Protein AF-A0A7X7JCK5-F1 (afdb_monomer)

Nearest PDB structures (foldseek):
  6bzc-assembly1_A  TM=9.674E-01  e=1.445E-10  Elizabethkingia anophelis NUHP1
  4em6-assembly2_C  TM=9.468E-01  e=1.422E-08  Brucella melitensis bv. 1 str. 16M
  3ujh-assembly1_B  TM=9.157E-01  e=5.602E-08  Toxoplasma gondii
  3qki-assembly1_A  TM=9.046E-01  e=6.452E-07  Plasmodium falciparum 3D7
  3pr3-assembly1_B  TM=9.057E-01  e=8.692E-07  Plasmodium falciparum 3D7

Secondary structure (DSSP, 8-state):
-------PPP---------------------------S-SPPP-GGGSHHHHHHHHHHHH----HHHHHHH-TTHHHHTEEEETTEEEE-TTSS--HHHHHHHHHHHHHTTHHHHHHHHHTT---BTTTTB---TTGGGPPTT-SS--EETTEEHHHHHHHHHHHHHHHHHHHHHT-SB-TTSPBP--------

Radius of gyration: 27.0 Å; Cα contacts (8 Å, |Δi|>4): 135; chains: 1; bounding box: 48×84×66 Å

Solvent-accessible surface area (backbone atoms only — not comparable to full-atom values): 12662 Å² total; per-residue (Å²): 143,80,88,80,88,80,82,84,84,80,85,78,85,78,90,73,92,72,82,83,78,82,74,82,78,84,73,90,77,74,80,85,67,86,78,74,76,88,78,67,77,83,59,63,58,83,79,36,70,38,38,53,51,46,52,53,49,56,74,70,58,77,91,48,70,68,58,50,46,71,76,33,81,57,44,55,63,76,37,40,46,77,58,90,95,43,77,49,72,52,50,88,50,100,63,52,75,65,52,52,52,36,52,51,46,34,40,57,78,47,41,47,68,63,52,51,51,36,35,77,64,42,37,55,74,42,65,93,78,68,31,56,56,52,76,70,59,75,68,59,60,91,87,53,79,79,73,52,57,50,100,87,40,57,51,52,60,56,46,52,55,52,51,51,52,54,49,56,50,52,48,32,37,75,70,43,73,42,48,45,98,86,67,45,57,62,86,79,86,85,87,85,86,132

Sequence (194 aa):
MWEGSHRAPTRAARSGHGPASVRPRVHYGGTRRRRTPVTRPPVDPTGTAAWAELAAHHAALVPDLRGWFAADPGRAERLTFAVGDLHVDLSKNLVTDETVALLVRLAEEVGLADRIEAMFAGERINVTEDRSVLHTALRRPPGAQPPLVVGGQDVDADVQAELAKVFAFAERVRSGEWRGVTGEPVRTVVNIGI

Structure (mmCIF, N/CA/C/O backbone):
data_AF-A0A7X7JCK5-F1
#
_entry.id   AF-A0A7X7JCK5-F1
#
loop_
_atom_site.group_PDB
_atom_site.id
_atom_site.type_symbol
_atom_site.label_atom_id
_atom_site.label_alt_id
_atom_site.label_comp_id
_atom_site.label_asym_id
_atom_site.label_entity_id
_atom_site.label_seq_id
_atom_site.pdbx_PDB_ins_code
_atom_site.Cartn_x
_atom_site.Cartn_y
_atom_site.Cartn_z
_atom_site.occupancy
_atom_site.B_iso_or_equiv
_atom_site.auth_seq_id
_atom_site.auth_comp_id
_atom_site.auth_asym_id
_atom_site.auth_atom_id
_atom_site.pdbx_PDB_model_num
ATOM 1 N N . MET A 1 1 ? -4.153 61.560 9.471 1.00 33.47 1 MET A N 1
ATOM 2 C CA . MET A 1 1 ? -3.894 62.026 8.092 1.00 33.47 1 MET A CA 1
ATOM 3 C C . MET A 1 1 ? -3.280 60.825 7.382 1.00 33.47 1 MET A C 1
ATOM 5 O O . MET A 1 1 ? -2.125 60.541 7.628 1.00 33.47 1 MET A O 1
ATOM 9 N N . TRP A 1 2 ? -4.009 59.930 6.723 1.00 29.69 2 TRP A N 1
ATOM 10 C CA . TRP A 1 2 ? -5.151 60.078 5.823 1.00 29.69 2 TRP A CA 1
ATOM 11 C C . TRP A 1 2 ? -5.946 58.751 5.836 1.00 29.69 2 TRP A C 1
ATOM 13 O O . TRP A 1 2 ? -5.341 57.682 5.878 1.00 29.69 2 TRP A O 1
ATOM 23 N N . GLU A 1 3 ? -7.277 58.828 5.870 1.00 30.52 3 GLU A N 1
ATOM 24 C CA . GLU A 1 3 ? -8.192 57.691 5.694 1.00 30.52 3 GLU A CA 1
ATOM 25 C C . GLU A 1 3 ? -8.228 57.249 4.225 1.00 30.52 3 GLU A C 1
ATOM 27 O O . GLU A 1 3 ? -8.069 58.067 3.322 1.00 30.52 3 GLU A O 1
ATOM 32 N N . GLY A 1 4 ? -8.493 55.963 3.983 1.00 31.83 4 GLY A N 1
ATOM 33 C CA . GLY A 1 4 ? -8.624 55.401 2.639 1.00 31.83 4 GLY A CA 1
ATOM 34 C C . GLY A 1 4 ? -9.410 54.093 2.630 1.00 31.83 4 GLY A C 1
ATOM 35 O O . GLY A 1 4 ? -8.855 53.020 2.425 1.00 31.83 4 GLY A O 1
ATOM 36 N N . SER A 1 5 ? -10.715 54.195 2.882 1.00 35.56 5 SER A N 1
ATOM 37 C CA . SER A 1 5 ? -11.724 53.210 2.472 1.00 35.56 5 SER A CA 1
ATOM 38 C C . SER A 1 5 ? -11.633 52.972 0.963 1.00 35.56 5 SER A C 1
ATOM 40 O O . SER A 1 5 ? -11.569 53.956 0.241 1.00 35.56 5 SER A O 1
ATOM 42 N N . HIS A 1 6 ? -11.679 51.715 0.492 1.00 34.56 6 HIS A N 1
ATOM 43 C CA . HIS A 1 6 ? -12.533 51.307 -0.637 1.00 34.56 6 HIS A CA 1
ATOM 44 C C . HIS A 1 6 ? -12.553 49.781 -0.888 1.00 34.56 6 HIS A C 1
ATOM 46 O O . HIS A 1 6 ? -11.606 49.188 -1.385 1.00 34.56 6 HIS A O 1
ATOM 52 N N . ARG A 1 7 ? -13.728 49.210 -0.583 1.00 36.53 7 ARG A N 1
ATOM 53 C CA . ARG A 1 7 ? -14.523 48.204 -1.323 1.00 36.53 7 ARG A CA 1
ATOM 54 C C . ARG A 1 7 ? -13.883 46.869 -1.743 1.00 36.53 7 ARG A C 1
ATOM 56 O O . ARG A 1 7 ? -13.096 46.776 -2.676 1.00 36.53 7 ARG A O 1
ATOM 63 N N . ALA A 1 8 ? -14.427 45.806 -1.146 1.00 36.31 8 ALA A N 1
ATOM 64 C CA . ALA A 1 8 ? -14.380 44.436 -1.643 1.00 36.31 8 ALA A CA 1
ATOM 65 C C . ALA A 1 8 ? -15.054 44.301 -3.028 1.00 36.31 8 ALA A C 1
ATOM 67 O O . ALA A 1 8 ? -16.111 44.906 -3.246 1.00 36.31 8 ALA A O 1
ATOM 68 N N . PRO A 1 9 ? -14.511 43.485 -3.949 1.00 38.06 9 PRO A N 1
ATOM 69 C CA . PRO A 1 9 ? -15.180 43.184 -5.203 1.00 38.06 9 PRO A CA 1
ATOM 70 C C . PRO A 1 9 ? -16.305 42.156 -5.011 1.00 38.06 9 PRO A C 1
ATOM 72 O O . PRO A 1 9 ? -16.167 41.119 -4.362 1.00 38.06 9 PRO A O 1
ATOM 75 N N . THR A 1 10 ? -17.439 42.487 -5.615 1.00 35.50 10 THR A N 1
ATOM 76 C CA . THR A 1 10 ? -18.689 41.737 -5.698 1.00 35.50 10 THR A CA 1
ATOM 77 C C . THR A 1 10 ? -18.501 40.376 -6.375 1.00 35.50 10 THR A C 1
ATOM 79 O O . THR A 1 10 ? -17.913 40.266 -7.450 1.00 35.50 10 THR A O 1
ATOM 82 N N . ARG A 1 11 ? -19.064 39.329 -5.765 1.00 34.41 11 ARG A N 1
ATOM 83 C CA . ARG A 1 11 ? -19.112 37.961 -6.295 1.00 34.41 11 ARG A CA 1
ATOM 84 C C . ARG A 1 11 ? -20.093 37.899 -7.472 1.00 34.41 11 ARG A C 1
ATOM 86 O O . ARG A 1 11 ? -21.304 37.897 -7.270 1.00 34.41 11 ARG A O 1
ATOM 93 N N . ALA A 1 12 ? -19.575 37.845 -8.695 1.00 34.81 12 ALA A N 1
ATOM 94 C CA . ALA A 1 12 ? -20.374 37.539 -9.876 1.00 34.81 12 ALA A CA 1
ATOM 95 C C . ALA A 1 12 ? -20.699 36.036 -9.907 1.00 34.81 12 ALA A C 1
ATOM 97 O O . ALA A 1 12 ? -19.802 35.192 -9.938 1.00 34.81 12 ALA A O 1
ATOM 98 N N . ALA A 1 13 ? -21.989 35.706 -9.896 1.00 36.41 13 ALA A N 1
ATOM 99 C CA . ALA A 1 13 ? -22.482 34.365 -10.162 1.00 36.41 13 ALA A CA 1
ATOM 100 C C . ALA A 1 13 ? -22.239 34.025 -11.641 1.00 36.41 13 ALA A C 1
ATOM 102 O O . ALA A 1 13 ? -22.797 34.666 -12.529 1.00 36.41 13 ALA A O 1
ATOM 103 N N . ARG A 1 14 ? -21.405 33.017 -11.913 1.00 35.16 14 ARG A N 1
ATOM 104 C CA . ARG A 1 14 ? -21.327 32.374 -13.228 1.00 35.16 14 ARG A CA 1
ATOM 105 C C . ARG A 1 14 ? -21.990 31.007 -13.144 1.00 35.16 14 ARG A C 1
ATOM 107 O O . ARG A 1 14 ? -21.417 30.047 -12.640 1.00 35.16 14 ARG A O 1
ATOM 114 N N . SER A 1 15 ? -23.216 30.958 -13.645 1.00 34.72 15 SER A N 1
ATOM 115 C CA . SER A 1 15 ? -23.887 29.752 -14.111 1.00 34.72 15 SER A CA 1
ATOM 116 C C . SER A 1 15 ? -23.139 29.203 -15.328 1.00 34.72 15 SER A C 1
ATOM 118 O O . SER A 1 15 ? -23.062 29.870 -16.359 1.00 34.72 15 SER A O 1
ATOM 120 N N . GLY A 1 16 ? -22.596 27.995 -15.211 1.00 31.92 16 GLY A N 1
ATOM 121 C CA . GLY A 1 16 ? -21.991 27.264 -16.320 1.00 31.92 16 GLY A CA 1
ATOM 122 C C . GLY A 1 16 ? -22.190 25.770 -16.116 1.00 31.92 16 GLY A C 1
ATOM 123 O O . GLY A 1 16 ? -21.428 25.135 -15.397 1.00 31.92 16 GLY A O 1
ATOM 124 N N . HIS A 1 17 ? -23.249 25.224 -16.713 1.00 35.81 17 HIS A N 1
ATOM 125 C CA . HIS A 1 17 ? -23.386 23.788 -16.937 1.00 35.81 17 HIS A CA 1
ATOM 126 C C . HIS A 1 17 ? -22.367 23.376 -18.007 1.00 35.81 17 HIS A C 1
ATOM 128 O O . HIS A 1 17 ? -22.569 23.636 -19.190 1.00 35.81 17 HIS A O 1
ATOM 134 N N . GLY A 1 18 ? -21.255 22.779 -17.576 1.00 33.03 18 GLY A N 1
ATOM 135 C CA . GLY A 1 18 ? -20.350 22.019 -18.438 1.00 33.03 18 GLY A CA 1
ATOM 136 C C . GLY A 1 18 ? -20.777 20.546 -18.483 1.00 33.03 18 GLY A C 1
ATOM 137 O O . GLY A 1 18 ? -21.355 20.060 -17.508 1.00 33.03 18 GLY A O 1
ATOM 138 N N . PRO A 1 19 ? -20.548 19.833 -19.599 1.00 34.12 19 PRO A N 1
ATOM 139 C CA . PRO A 1 19 ? -21.091 18.498 -19.808 1.00 34.12 19 PRO A CA 1
ATOM 140 C C . PRO A 1 19 ? -20.479 17.485 -18.835 1.00 34.12 19 PRO A C 1
ATOM 142 O O . PRO A 1 19 ? -19.286 17.521 -18.534 1.00 34.12 19 PRO A O 1
ATOM 145 N N . ALA A 1 20 ? -21.326 16.572 -18.356 1.00 34.88 20 ALA A N 1
ATOM 146 C CA . ALA A 1 20 ? -20.949 15.464 -17.494 1.00 34.88 20 ALA A CA 1
ATOM 147 C C . ALA A 1 20 ? -19.824 14.643 -18.142 1.00 34.88 20 ALA A C 1
ATOM 149 O O . ALA A 1 20 ? -20.021 14.026 -19.191 1.00 34.88 20 ALA A O 1
ATOM 150 N N . SER A 1 21 ? -18.645 14.629 -17.515 1.00 34.84 21 SER A N 1
ATOM 151 C CA . SER A 1 21 ? -17.576 13.726 -17.918 1.00 34.84 21 SER A CA 1
ATOM 152 C C . SER A 1 21 ? -17.994 12.297 -17.581 1.00 34.84 21 SER A C 1
ATOM 154 O O . SER A 1 21 ? -18.304 11.943 -16.439 1.00 34.84 21 SER A O 1
ATOM 156 N N . VAL A 1 22 ? -18.064 11.473 -18.620 1.00 38.22 22 VAL A N 1
ATOM 157 C CA . VAL A 1 22 ? -18.322 10.042 -18.510 1.00 38.22 22 VAL A CA 1
ATOM 158 C C . VAL A 1 22 ? -17.147 9.429 -17.753 1.00 38.22 22 VAL A C 1
ATOM 160 O O . VAL A 1 22 ? -16.039 9.324 -18.272 1.00 38.22 22 VAL A O 1
ATOM 163 N N . ARG A 1 23 ? -17.378 9.068 -16.488 1.00 38.03 23 ARG A N 1
ATOM 164 C CA . ARG A 1 23 ? -16.401 8.356 -15.660 1.00 38.03 23 ARG A CA 1
ATOM 165 C C . ARG A 1 23 ? -16.230 6.936 -16.207 1.00 38.03 23 ARG A C 1
ATOM 167 O O . ARG A 1 23 ? -17.232 6.220 -16.285 1.00 38.03 23 ARG A O 1
ATOM 174 N N . PRO A 1 24 ? -15.012 6.465 -16.510 1.00 28.81 24 PRO A N 1
ATOM 175 C CA . PRO A 1 24 ? -14.811 5.048 -16.742 1.00 28.81 24 PRO A CA 1
ATOM 176 C C . PRO A 1 24 ? -14.968 4.316 -15.402 1.00 28.81 24 PRO A C 1
ATOM 178 O O . PRO A 1 24 ? -14.187 4.496 -14.467 1.00 28.81 24 PRO A O 1
ATOM 181 N N . ARG A 1 25 ? -16.020 3.498 -15.290 1.00 31.25 25 ARG A N 1
ATOM 182 C CA . ARG A 1 25 ? -16.114 2.463 -14.257 1.00 31.25 25 ARG A CA 1
ATOM 183 C C . ARG A 1 25 ? -15.019 1.442 -14.543 1.00 31.25 25 ARG A C 1
ATOM 185 O O . ARG A 1 25 ? -15.135 0.672 -15.493 1.00 31.25 25 ARG A O 1
ATOM 192 N N . VAL A 1 26 ? -13.985 1.407 -13.711 1.00 32.78 26 VAL A N 1
ATOM 193 C CA . VAL A 1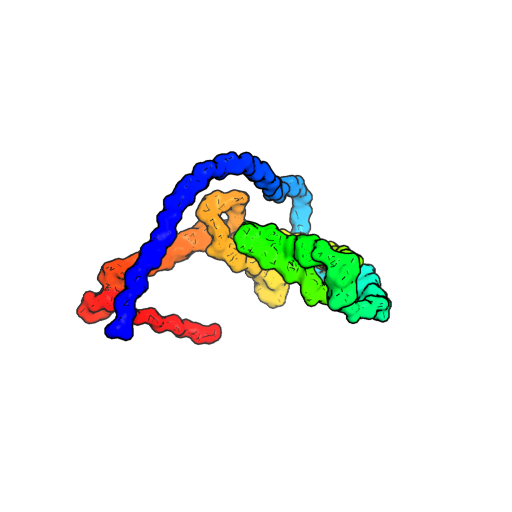 26 ? -13.076 0.260 -13.666 1.00 32.78 26 VAL A CA 1
ATOM 194 C C . VAL A 1 26 ? -13.845 -0.883 -13.005 1.00 32.78 26 VAL A C 1
ATOM 196 O O . VAL A 1 26 ? -13.942 -0.981 -11.784 1.00 32.78 26 VAL A O 1
ATOM 199 N N . HIS A 1 27 ? -14.486 -1.709 -13.827 1.00 27.36 27 HIS A N 1
ATOM 200 C CA . HIS A 1 27 ? -15.040 -2.979 -13.389 1.00 27.36 27 HIS A CA 1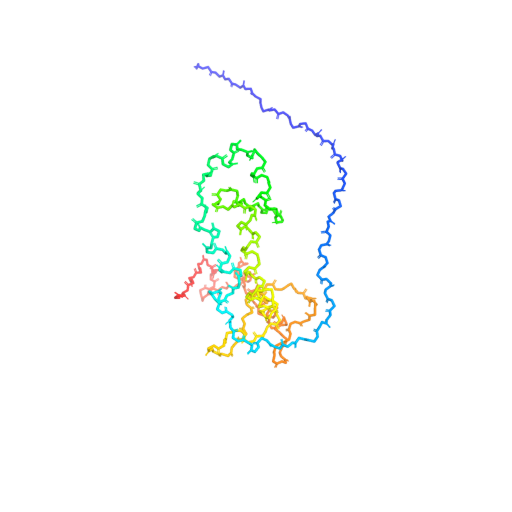
ATOM 201 C C . HIS A 1 27 ? -13.887 -3.970 -13.210 1.00 27.36 27 HIS A C 1
ATOM 203 O O . HIS A 1 27 ? -13.385 -4.517 -14.188 1.00 27.36 27 HIS A O 1
ATOM 209 N N . TYR A 1 28 ? -13.510 -4.261 -11.963 1.00 34.75 28 TYR A N 1
ATOM 210 C CA . TYR A 1 28 ? -12.779 -5.490 -11.635 1.00 34.75 28 TYR A CA 1
ATOM 211 C C . TYR A 1 28 ? -13.743 -6.684 -11.733 1.00 34.75 28 TYR A C 1
ATOM 213 O O . TYR A 1 28 ? -14.182 -7.261 -10.743 1.00 34.75 28 TYR A O 1
ATOM 221 N N . GLY A 1 29 ? -14.149 -7.003 -12.961 1.00 34.16 29 GLY A N 1
ATOM 222 C CA . GLY A 1 29 ? -14.937 -8.179 -13.315 1.00 34.16 29 GLY A CA 1
ATOM 223 C C . GLY A 1 29 ? -14.034 -9.257 -13.900 1.00 34.16 29 GLY A C 1
ATOM 224 O O . GLY A 1 29 ? -14.103 -9.533 -15.091 1.00 34.16 29 GLY A O 1
ATOM 225 N N . GLY A 1 30 ? -13.156 -9.835 -13.079 1.00 33.31 30 GLY A N 1
ATOM 226 C CA . GLY A 1 30 ? -12.327 -10.974 -13.469 1.00 33.31 30 GLY A CA 1
ATOM 227 C C . GLY A 1 30 ? -13.069 -12.293 -13.252 1.00 33.31 30 GLY A C 1
ATOM 228 O O . GLY A 1 30 ? -13.476 -12.615 -12.137 1.00 33.31 30 GLY A O 1
ATOM 229 N N . THR A 1 31 ? -13.240 -13.073 -14.317 1.00 35.50 31 THR A N 1
ATOM 230 C CA . THR A 1 31 ? -13.723 -14.461 -14.284 1.00 35.50 31 THR A CA 1
ATOM 231 C C . THR A 1 31 ? -12.936 -15.299 -13.271 1.00 35.50 31 THR A C 1
ATOM 233 O O . THR A 1 31 ? -11.708 -15.361 -13.344 1.00 35.50 31 THR A O 1
ATOM 236 N N . ARG A 1 32 ? -13.639 -15.969 -12.344 1.00 44.69 32 ARG A N 1
ATOM 237 C CA . ARG A 1 32 ? -13.062 -16.849 -11.312 1.00 44.69 32 ARG A CA 1
ATOM 238 C C . ARG A 1 32 ? -12.243 -17.986 -11.939 1.00 44.69 32 ARG A C 1
ATOM 240 O O . ARG A 1 32 ? -12.785 -19.043 -12.258 1.00 44.69 32 ARG A O 1
ATOM 247 N N . ARG A 1 33 ? -10.923 -17.812 -12.049 1.00 45.91 33 ARG A N 1
ATOM 248 C CA . ARG A 1 33 ? -9.991 -18.948 -12.076 1.00 45.91 33 ARG A CA 1
ATOM 249 C C . ARG A 1 33 ? -9.991 -19.586 -10.685 1.00 45.91 33 ARG A C 1
ATOM 251 O O . ARG A 1 33 ? -10.045 -18.877 -9.681 1.00 45.91 33 ARG A O 1
ATOM 258 N N . ARG A 1 34 ? -9.979 -20.923 -10.616 1.00 40.78 34 ARG A N 1
ATOM 259 C CA . ARG A 1 34 ? -9.777 -21.662 -9.357 1.00 40.78 34 ARG A CA 1
ATOM 260 C C . ARG A 1 34 ? -8.514 -21.111 -8.683 1.00 40.78 34 ARG A C 1
ATOM 262 O O . ARG A 1 34 ? -7.441 -21.189 -9.271 1.00 40.78 34 ARG A O 1
ATOM 269 N N . ARG A 1 35 ? -8.676 -20.506 -7.502 1.00 51.06 35 ARG A N 1
ATOM 270 C CA . ARG A 1 35 ? -7.594 -19.889 -6.728 1.00 51.06 35 ARG A CA 1
ATOM 271 C C . ARG A 1 35 ? -6.747 -20.994 -6.104 1.00 51.06 35 ARG A C 1
ATOM 273 O O . ARG A 1 35 ? -7.225 -21.718 -5.234 1.00 51.06 35 ARG A O 1
ATOM 280 N N . THR A 1 36 ? -5.524 -21.153 -6.590 1.00 45.91 36 THR A N 1
ATOM 281 C CA . THR A 1 36 ? -4.491 -21.898 -5.870 1.00 45.91 36 THR A CA 1
ATOM 282 C C . THR A 1 36 ? -4.048 -21.005 -4.712 1.00 45.91 36 THR A C 1
ATOM 284 O O . THR A 1 36 ? -3.738 -19.846 -4.984 1.00 45.91 36 THR A O 1
ATOM 287 N N . PRO A 1 37 ? -4.037 -21.479 -3.454 1.00 56.22 37 PRO A N 1
ATOM 288 C CA . PRO A 1 37 ? -3.477 -20.691 -2.364 1.00 56.22 37 PRO A CA 1
ATOM 289 C C . PRO A 1 37 ? -2.039 -20.278 -2.706 1.00 56.22 37 PRO A C 1
ATOM 291 O O . PRO A 1 37 ? -1.340 -21.015 -3.410 1.00 56.22 37 PRO A O 1
ATOM 294 N N . VAL A 1 38 ? -1.587 -19.124 -2.214 1.00 59.78 38 VAL A N 1
ATOM 295 C CA . VAL A 1 38 ? -0.194 -18.666 -2.281 1.00 59.78 38 VAL A CA 1
ATOM 296 C C . VAL A 1 38 ? 0.644 -19.578 -1.390 1.00 59.78 38 VAL A C 1
ATOM 298 O O . VAL A 1 38 ? 1.044 -19.251 -0.281 1.00 59.78 38 VAL A O 1
ATOM 301 N N . THR A 1 39 ? 0.880 -20.786 -1.887 1.00 59.56 39 THR A N 1
ATOM 302 C CA . THR A 1 39 ? 1.762 -21.793 -1.303 1.00 59.56 39 THR A CA 1
ATOM 303 C C . THR A 1 39 ? 3.170 -21.683 -1.875 1.00 59.56 39 THR A C 1
ATOM 305 O O . THR A 1 39 ? 4.054 -22.438 -1.477 1.00 59.56 39 THR A O 1
ATOM 308 N N . ARG A 1 40 ? 3.399 -20.779 -2.841 1.00 72.25 40 ARG A N 1
ATOM 309 C CA . ARG A 1 40 ? 4.707 -20.602 -3.470 1.00 72.25 40 ARG A CA 1
ATOM 310 C C . ARG A 1 40 ? 5.521 -19.551 -2.710 1.00 72.25 40 ARG A C 1
ATOM 312 O O . ARG A 1 40 ? 5.001 -18.457 -2.464 1.00 72.25 40 ARG A O 1
ATOM 319 N N . PRO A 1 41 ? 6.791 -19.838 -2.369 1.00 81.62 41 PRO A N 1
ATOM 320 C CA . PRO A 1 41 ? 7.675 -18.842 -1.777 1.00 81.62 41 PRO A CA 1
ATOM 321 C C . PRO A 1 41 ? 7.804 -17.602 -2.681 1.00 81.62 41 PRO A C 1
ATOM 323 O O . PRO A 1 41 ? 7.561 -17.694 -3.892 1.00 81.62 41 PRO A O 1
ATOM 326 N N . PRO A 1 42 ? 8.172 -16.436 -2.112 1.00 88.00 42 PRO A N 1
ATOM 327 C CA . PRO A 1 42 ? 8.543 -15.268 -2.903 1.00 88.00 42 PRO A CA 1
ATOM 328 C C . PRO A 1 42 ? 9.528 -15.615 -4.008 1.00 88.00 42 PRO A C 1
ATOM 330 O O . PRO A 1 42 ? 10.495 -16.336 -3.781 1.00 88.00 42 PRO A O 1
ATOM 333 N N . VAL A 1 43 ? 9.254 -15.097 -5.204 1.00 94.50 43 VAL A N 1
ATOM 334 C CA . VAL A 1 43 ? 10.223 -15.116 -6.296 1.00 94.50 43 VAL A CA 1
ATOM 335 C C . VAL A 1 43 ? 11.347 -14.170 -5.905 1.00 94.50 43 VAL A C 1
ATOM 337 O O . VAL A 1 43 ? 11.080 -13.020 -5.555 1.00 94.50 43 VAL A O 1
ATOM 340 N N . ASP A 1 44 ? 12.584 -14.655 -5.947 1.00 96.50 44 ASP A N 1
ATOM 341 C CA . ASP A 1 44 ? 13.753 -13.790 -5.845 1.00 96.50 44 ASP A CA 1
ATOM 342 C C . ASP A 1 44 ? 13.800 -12.902 -7.100 1.00 96.50 44 ASP A C 1
ATOM 344 O O . ASP A 1 44 ? 13.961 -13.436 -8.204 1.00 96.50 44 ASP A O 1
ATOM 348 N N . PRO A 1 45 ? 13.638 -11.571 -6.970 1.00 97.62 45 PRO A N 1
ATOM 349 C CA . PRO A 1 45 ? 13.620 -10.682 -8.122 1.00 97.62 45 PRO A CA 1
ATOM 350 C C . PRO A 1 45 ? 14.920 -10.764 -8.923 1.00 97.62 45 PRO A C 1
ATOM 352 O O . PRO A 1 45 ? 14.875 -10.636 -10.141 1.00 97.62 45 PRO A O 1
ATOM 355 N N . THR A 1 46 ? 16.060 -11.041 -8.283 1.00 97.94 46 THR A N 1
ATOM 356 C CA . THR A 1 46 ? 17.370 -11.034 -8.951 1.00 97.94 46 THR A CA 1
ATOM 357 C C . THR A 1 46 ? 17.560 -12.173 -9.952 1.00 97.94 46 THR A C 1
ATOM 359 O O . THR A 1 46 ? 18.393 -12.067 -10.849 1.00 97.94 46 THR A O 1
ATOM 362 N N . GLY A 1 47 ? 16.755 -13.234 -9.840 1.00 97.50 47 GLY A N 1
ATOM 363 C CA . GLY A 1 47 ? 16.744 -14.358 -10.777 1.00 97.50 47 GLY A CA 1
ATOM 364 C C . GLY A 1 47 ? 15.790 -14.190 -11.964 1.00 97.50 47 GLY A C 1
ATOM 365 O O . GLY A 1 47 ? 15.686 -15.098 -12.786 1.00 97.50 47 GLY A O 1
ATOM 366 N N . THR A 1 48 ? 15.059 -13.077 -12.046 1.00 98.31 48 THR A N 1
ATOM 367 C CA . THR A 1 48 ? 14.074 -12.827 -13.111 1.00 98.31 48 THR A CA 1
ATOM 368 C C . THR A 1 48 ? 14.734 -12.277 -14.379 1.00 98.31 48 THR A C 1
ATOM 370 O O . THR A 1 48 ? 15.797 -11.651 -14.324 1.00 98.31 48 THR A O 1
ATOM 373 N N . ALA A 1 49 ? 14.105 -12.483 -15.540 1.00 98.44 49 ALA A N 1
ATOM 374 C CA . ALA A 1 49 ? 14.612 -11.935 -16.797 1.00 98.44 49 ALA A CA 1
ATOM 375 C C . ALA A 1 49 ? 14.496 -10.404 -16.796 1.00 98.44 49 ALA A C 1
ATOM 377 O O . ALA A 1 49 ? 15.442 -9.711 -17.169 1.00 98.44 49 ALA A O 1
ATOM 378 N N . ALA A 1 50 ? 13.379 -9.881 -16.281 1.00 98.38 50 ALA A N 1
ATOM 379 C CA . ALA A 1 50 ? 13.166 -8.447 -16.118 1.00 98.38 50 ALA A CA 1
ATOM 380 C C . ALA A 1 50 ? 14.252 -7.775 -15.263 1.00 98.38 50 ALA A C 1
ATOM 382 O O . ALA A 1 50 ? 14.644 -6.647 -15.551 1.00 98.38 50 ALA A O 1
ATOM 383 N N . TRP A 1 51 ? 14.785 -8.451 -14.239 1.00 98.69 51 TRP A N 1
ATOM 384 C CA . TRP A 1 51 ? 15.886 -7.909 -13.440 1.00 98.69 51 TRP A CA 1
ATOM 385 C C . TRP A 1 51 ? 17.196 -7.810 -14.220 1.00 98.69 51 TRP A C 1
ATOM 387 O O . TRP A 1 51 ? 17.887 -6.796 -14.128 1.00 98.69 51 TRP A O 1
ATOM 397 N N . ALA A 1 52 ? 17.536 -8.832 -15.008 1.00 98.62 52 ALA A N 1
ATOM 398 C CA . ALA A 1 52 ? 18.718 -8.788 -15.867 1.00 98.62 52 ALA A CA 1
ATOM 399 C C . ALA A 1 52 ? 18.611 -7.661 -16.910 1.00 98.62 52 ALA A C 1
ATOM 401 O O . ALA A 1 52 ? 19.572 -6.920 -17.125 1.00 98.62 52 ALA A O 1
ATOM 402 N N . GLU A 1 53 ? 17.429 -7.485 -17.504 1.00 98.62 53 GLU A N 1
ATOM 403 C CA . GLU A 1 53 ? 17.141 -6.394 -18.439 1.00 98.62 53 GLU A CA 1
ATOM 404 C C . GLU A 1 53 ? 17.208 -5.017 -17.756 1.00 98.62 53 GLU A C 1
ATOM 406 O O . GLU A 1 53 ? 17.845 -4.109 -18.283 1.00 98.62 53 GLU A O 1
ATOM 411 N N . LEU A 1 54 ? 16.650 -4.865 -16.547 1.00 98.38 54 LEU A N 1
ATOM 412 C CA . LEU A 1 54 ? 16.780 -3.644 -15.740 1.00 98.38 54 LEU A CA 1
ATOM 413 C C . LEU A 1 54 ? 18.236 -3.315 -15.411 1.00 98.38 54 LEU A C 1
ATOM 415 O O . LEU A 1 54 ? 18.622 -2.150 -15.465 1.00 98.38 54 LEU A O 1
ATOM 419 N N . ALA A 1 55 ? 19.045 -4.318 -15.068 1.00 98.50 55 ALA A N 1
ATOM 420 C CA . ALA A 1 55 ? 20.458 -4.126 -14.764 1.00 98.50 55 ALA A CA 1
ATOM 421 C C . ALA A 1 55 ? 21.244 -3.661 -16.001 1.00 98.50 55 ALA A C 1
ATOM 423 O O . ALA A 1 55 ? 22.064 -2.747 -15.899 1.00 98.50 55 ALA A O 1
ATOM 424 N N . ALA A 1 56 ? 20.961 -4.244 -17.170 1.00 98.50 56 ALA A N 1
ATOM 425 C CA . ALA A 1 56 ? 21.545 -3.819 -18.439 1.00 98.50 56 ALA A CA 1
ATOM 426 C C . ALA A 1 56 ? 21.105 -2.396 -18.821 1.00 98.50 56 ALA A C 1
ATOM 428 O O . ALA A 1 56 ? 21.951 -1.563 -19.150 1.00 98.50 56 ALA A O 1
ATOM 429 N N . HIS A 1 57 ? 19.807 -2.094 -18.699 1.00 98.31 57 HIS A N 1
ATOM 430 C CA . HIS A 1 57 ? 19.253 -0.755 -18.916 1.00 98.31 57 HIS A CA 1
ATOM 431 C C . HIS A 1 57 ? 19.913 0.278 -18.005 1.00 98.31 57 HIS A C 1
ATOM 433 O O . HIS A 1 57 ? 20.394 1.304 -18.470 1.00 98.31 57 HIS A O 1
ATOM 439 N N . HIS A 1 58 ? 20.020 -0.019 -16.709 1.00 97.94 58 HIS A N 1
ATOM 440 C CA . HIS A 1 58 ? 20.684 0.847 -15.737 1.00 97.94 58 HIS A CA 1
ATOM 441 C C . HIS A 1 58 ? 22.157 1.100 -16.088 1.00 97.94 58 HIS A C 1
ATOM 443 O O . HIS A 1 58 ? 22.617 2.231 -15.974 1.00 97.94 58 HIS A O 1
ATOM 449 N N . ALA A 1 59 ? 22.895 0.076 -16.529 1.00 98.12 59 ALA A N 1
ATOM 450 C CA . ALA A 1 59 ? 24.295 0.227 -16.922 1.00 98.12 59 ALA A CA 1
ATOM 451 C C . ALA A 1 59 ? 24.479 1.101 -18.179 1.00 98.12 59 ALA A C 1
ATOM 453 O O . ALA A 1 59 ? 25.508 1.761 -18.315 1.00 98.12 59 ALA A O 1
ATOM 454 N N . ALA A 1 60 ? 23.498 1.105 -19.086 1.00 97.56 60 ALA A N 1
ATOM 455 C CA . ALA A 1 60 ? 23.511 1.913 -20.304 1.00 97.56 60 ALA A CA 1
ATOM 456 C C . ALA A 1 60 ? 22.923 3.324 -20.110 1.00 97.56 60 ALA A C 1
ATOM 458 O O . ALA A 1 60 ? 23.242 4.239 -20.873 1.00 97.56 60 ALA A O 1
ATOM 459 N N . LEU A 1 61 ? 22.056 3.511 -19.113 1.00 96.56 61 LEU A N 1
ATOM 460 C CA . LEU A 1 61 ? 21.366 4.769 -18.865 1.00 96.56 61 LEU A CA 1
ATOM 461 C C . LEU A 1 61 ? 22.342 5.829 -18.343 1.00 96.56 61 LEU A C 1
ATOM 463 O O . LEU A 1 61 ? 22.941 5.681 -17.282 1.00 96.56 61 LEU A O 1
ATOM 467 N N . VAL A 1 62 ? 22.422 6.957 -19.049 1.00 97.00 62 VAL A N 1
ATOM 468 C CA . VAL A 1 62 ? 23.092 8.175 -18.573 1.00 97.00 62 VAL A CA 1
ATOM 469 C C . VAL A 1 62 ? 22.009 9.191 -18.203 1.00 97.00 62 VAL A C 1
ATOM 471 O O . VAL A 1 62 ? 21.393 9.770 -19.102 1.00 97.00 62 VAL A O 1
ATOM 474 N N . PRO A 1 63 ? 21.706 9.396 -16.908 1.00 95.75 63 PRO A N 1
ATOM 475 C CA . PRO A 1 63 ? 20.595 10.251 -16.519 1.00 95.75 63 PRO A CA 1
ATOM 476 C C . PRO A 1 63 ? 20.883 11.733 -16.770 1.00 95.75 63 PRO A C 1
ATOM 478 O O . PRO A 1 63 ? 21.843 12.285 -16.237 1.00 95.75 63 PRO A O 1
ATOM 481 N N . ASP A 1 64 ? 19.991 12.399 -17.501 1.00 96.94 64 ASP A N 1
ATOM 482 C CA . ASP A 1 64 ? 19.963 13.858 -17.627 1.00 96.94 64 ASP A CA 1
ATOM 483 C C . ASP A 1 64 ? 18.527 14.355 -17.489 1.00 96.94 64 ASP A C 1
ATOM 485 O O . ASP A 1 64 ? 17.827 14.624 -18.463 1.00 96.94 64 ASP A O 1
ATOM 489 N N . LEU A 1 65 ? 18.068 14.477 -16.243 1.00 97.56 65 LEU A N 1
ATOM 490 C CA . LEU A 1 65 ? 16.694 14.879 -15.968 1.00 97.56 65 LEU A CA 1
ATOM 491 C C . LEU A 1 65 ? 16.364 16.255 -16.564 1.00 97.56 65 LEU A C 1
ATOM 493 O O . LEU A 1 65 ? 15.265 16.444 -17.077 1.00 97.56 65 LEU A O 1
ATOM 497 N N . ARG A 1 66 ? 17.301 17.215 -16.529 1.00 97.69 66 ARG A N 1
ATOM 498 C CA . ARG A 1 66 ? 17.062 18.547 -17.109 1.00 97.69 66 ARG A CA 1
ATOM 499 C C . ARG A 1 66 ? 16.916 18.449 -18.622 1.00 97.69 66 ARG A C 1
ATOM 501 O O . ARG A 1 66 ? 15.970 19.017 -19.162 1.00 97.69 66 ARG A O 1
ATOM 508 N N . GLY A 1 67 ? 17.806 17.703 -19.278 1.00 98.06 67 GLY A N 1
ATOM 509 C CA . GLY A 1 67 ? 17.719 17.416 -20.705 1.00 98.06 67 GLY A CA 1
ATOM 510 C C . GLY A 1 67 ? 16.424 16.706 -21.081 1.00 98.06 67 GLY A C 1
ATOM 511 O O . GLY A 1 67 ? 15.796 17.081 -22.064 1.00 98.06 67 GLY A O 1
ATOM 512 N N . TRP A 1 68 ? 15.952 15.754 -20.273 1.00 97.75 68 TRP A N 1
ATOM 513 C CA . TRP A 1 68 ? 14.686 15.062 -20.524 1.00 97.75 68 TRP A CA 1
ATOM 514 C C . TRP A 1 68 ? 13.477 15.994 -20.447 1.00 97.75 68 TRP A C 1
ATOM 516 O O . TRP A 1 68 ? 12.594 15.893 -21.287 1.00 97.75 68 TRP A O 1
ATOM 526 N N . PHE A 1 69 ? 13.438 16.933 -19.497 1.00 97.88 69 PHE A N 1
ATOM 527 C CA . PHE A 1 69 ? 12.388 17.961 -19.458 1.00 97.88 69 PHE A CA 1
ATOM 528 C C . PHE A 1 69 ? 12.492 18.959 -20.618 1.00 97.88 69 PHE A C 1
ATOM 530 O O . PHE A 1 69 ? 11.472 19.434 -21.109 1.00 97.88 69 PHE A O 1
ATOM 537 N N . ALA A 1 70 ? 13.710 19.290 -21.055 1.00 97.88 70 ALA A N 1
ATOM 538 C CA . ALA A 1 70 ? 13.918 20.172 -22.200 1.00 97.88 70 ALA A CA 1
ATOM 539 C C . ALA A 1 70 ? 13.506 19.504 -23.526 1.00 97.88 70 ALA A C 1
ATOM 541 O O . ALA A 1 70 ? 12.925 20.160 -24.386 1.00 97.88 70 ALA A O 1
ATOM 542 N N . ALA A 1 71 ? 13.794 18.210 -23.680 1.00 97.44 71 ALA A N 1
ATOM 543 C CA . ALA A 1 71 ? 13.464 17.420 -24.864 1.00 97.44 71 ALA A CA 1
ATOM 544 C C . ALA A 1 71 ? 11.983 17.014 -24.921 1.00 97.44 71 ALA A C 1
ATOM 546 O O . ALA A 1 71 ? 11.436 16.846 -26.009 1.00 97.44 71 ALA A O 1
ATOM 547 N N . ASP A 1 72 ? 11.333 16.872 -23.766 1.00 97.12 72 ASP A N 1
ATOM 548 C CA . ASP A 1 72 ? 9.933 16.474 -23.639 1.00 97.12 72 ASP A CA 1
ATOM 549 C C . ASP A 1 72 ? 9.173 17.439 -22.708 1.00 97.12 72 ASP A C 1
ATOM 551 O O . ASP A 1 72 ? 9.025 17.181 -21.506 1.00 97.12 72 ASP A O 1
ATOM 555 N N . PRO A 1 73 ? 8.645 18.555 -23.252 1.00 96.69 73 PRO A N 1
ATOM 556 C CA . PRO A 1 73 ? 7.848 19.511 -22.483 1.00 96.69 73 PRO A CA 1
ATOM 557 C C . PRO A 1 73 ? 6.579 18.905 -21.859 1.00 96.69 73 PRO A C 1
ATOM 559 O O . PRO A 1 73 ? 6.057 19.449 -20.887 1.00 96.69 73 PRO A O 1
ATOM 562 N N . GLY A 1 74 ? 6.085 17.781 -22.397 1.00 97.44 74 GLY A N 1
ATOM 563 C CA . GLY A 1 74 ? 4.911 17.058 -21.902 1.00 97.44 74 GLY A CA 1
ATOM 564 C C . GLY A 1 74 ? 5.222 16.026 -20.813 1.00 97.44 74 GLY A C 1
ATOM 565 O O . GLY A 1 74 ? 4.300 15.407 -20.280 1.00 97.44 74 GLY A O 1
ATOM 566 N N . ARG A 1 75 ? 6.497 15.836 -20.441 1.00 97.50 75 ARG A N 1
ATOM 567 C CA . ARG A 1 75 ? 6.944 14.811 -19.483 1.00 97.50 75 ARG A CA 1
ATOM 568 C C . ARG A 1 75 ? 6.185 14.847 -18.158 1.00 97.50 75 ARG A C 1
ATOM 570 O O . ARG A 1 75 ? 5.822 13.797 -17.630 1.00 97.50 75 ARG A O 1
ATOM 577 N N . ALA A 1 76 ? 5.970 16.048 -17.617 1.00 97.38 76 ALA A N 1
ATOM 578 C CA . ALA A 1 76 ? 5.261 16.240 -16.353 1.00 97.38 76 ALA A CA 1
ATOM 579 C C . ALA A 1 76 ? 3.835 15.691 -16.416 1.00 97.38 76 ALA A C 1
ATOM 581 O O . ALA A 1 76 ? 3.433 14.931 -15.542 1.00 97.38 76 ALA A O 1
ATOM 582 N N . GLU A 1 77 ? 3.096 16.042 -17.467 1.00 96.56 77 GLU A N 1
ATOM 583 C CA . GLU A 1 77 ? 1.719 15.600 -17.669 1.00 96.56 77 GLU A CA 1
ATOM 584 C C . GLU A 1 77 ? 1.654 14.085 -17.880 1.00 96.56 77 GLU A C 1
ATOM 586 O O . GLU A 1 77 ? 0.875 13.404 -17.220 1.00 96.56 77 GLU A O 1
ATOM 591 N N . ARG A 1 78 ? 2.534 13.538 -18.726 1.00 95.81 78 ARG A N 1
ATOM 592 C CA . ARG A 1 78 ? 2.549 12.107 -19.064 1.00 95.81 78 ARG A CA 1
ATOM 593 C C . ARG A 1 78 ? 2.882 11.194 -17.883 1.00 95.81 78 ARG A C 1
ATOM 595 O O . ARG A 1 78 ? 2.384 10.075 -17.822 1.00 95.81 78 ARG A O 1
ATOM 602 N N . LEU A 1 79 ? 3.735 11.659 -16.968 1.00 96.75 79 LEU A N 1
ATOM 603 C CA . LEU A 1 79 ? 4.145 10.924 -15.766 1.00 96.75 79 LEU A CA 1
ATOM 604 C C . LEU A 1 79 ? 3.394 11.373 -14.505 1.00 96.75 79 LEU A C 1
ATOM 606 O O . LEU A 1 79 ? 3.784 10.993 -13.399 1.00 96.75 79 LEU A O 1
ATOM 610 N N . THR A 1 80 ? 2.327 12.159 -14.656 1.00 97.00 80 THR A N 1
ATOM 611 C CA . THR A 1 80 ? 1.413 12.493 -13.563 1.00 97.00 80 THR A CA 1
ATOM 612 C C . THR A 1 80 ? 0.146 11.661 -13.671 1.00 97.00 80 THR A C 1
ATOM 614 O O . THR A 1 80 ? -0.555 11.680 -14.677 1.00 97.00 80 THR A O 1
ATOM 617 N N . PHE A 1 81 ? -0.191 10.973 -12.587 1.00 96.25 81 PHE A N 1
ATOM 618 C CA . P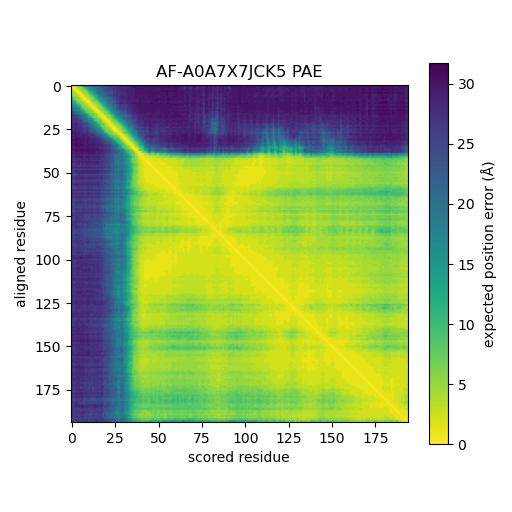HE A 1 81 ? -1.392 10.155 -12.486 1.00 96.25 81 PHE A CA 1
ATOM 619 C C . PHE A 1 81 ? -2.370 10.783 -11.496 1.00 96.25 81 PHE A C 1
ATOM 621 O O . PHE A 1 81 ? -1.971 11.252 -10.429 1.00 96.25 81 PHE A O 1
ATOM 628 N N . ALA A 1 82 ? -3.657 10.784 -11.839 1.00 96.44 82 ALA A N 1
ATOM 629 C CA . ALA A 1 82 ? -4.723 11.233 -10.951 1.00 96.44 82 ALA A CA 1
ATOM 630 C C . ALA A 1 82 ? -5.432 10.027 -10.321 1.00 96.44 82 ALA A C 1
ATOM 632 O O . ALA A 1 82 ? -5.861 9.113 -11.028 1.00 96.44 82 ALA A O 1
ATOM 633 N N . VAL A 1 83 ? -5.582 10.036 -8.996 1.00 95.62 83 VAL A N 1
ATOM 634 C CA . VAL A 1 83 ? -6.301 9.006 -8.233 1.00 95.62 83 VAL A CA 1
ATOM 635 C C . VAL A 1 83 ? -7.239 9.692 -7.245 1.00 95.62 83 VAL A C 1
ATOM 637 O O . VAL A 1 83 ? -6.832 10.113 -6.165 1.00 95.62 83 VAL A O 1
ATOM 640 N N . GLY A 1 84 ? -8.512 9.824 -7.624 1.00 95.00 84 GLY A N 1
ATOM 641 C CA . GLY A 1 84 ? -9.448 10.666 -6.876 1.00 95.00 84 GLY A CA 1
ATOM 642 C C . GLY A 1 84 ? -8.947 12.111 -6.850 1.00 95.00 84 GLY A C 1
ATOM 643 O O . GLY A 1 84 ? -8.688 12.680 -7.906 1.00 95.00 84 GLY A O 1
ATOM 644 N N . ASP A 1 85 ? -8.767 12.657 -5.649 1.00 95.44 85 ASP A N 1
ATOM 645 C CA . ASP A 1 85 ? -8.255 14.018 -5.438 1.00 95.44 85 ASP A CA 1
ATOM 646 C C . ASP A 1 85 ? -6.715 14.077 -5.332 1.00 95.44 85 ASP A C 1
ATOM 648 O O . ASP A 1 85 ? -6.143 15.144 -5.111 1.00 95.44 85 ASP A O 1
ATOM 652 N N . LEU A 1 86 ? -6.021 12.936 -5.461 1.00 97.31 86 LEU A N 1
ATOM 653 C CA . LEU A 1 86 ? -4.562 12.854 -5.391 1.00 97.31 86 LEU A CA 1
ATOM 654 C C . LEU A 1 86 ? -3.929 12.984 -6.782 1.00 97.31 86 LEU A C 1
ATOM 656 O O . LEU A 1 86 ? -4.319 12.284 -7.717 1.00 97.31 86 LEU A O 1
ATOM 660 N N . HIS A 1 87 ? -2.874 13.795 -6.873 1.00 96.56 87 HIS A N 1
ATOM 661 C CA . HIS A 1 87 ? -1.949 13.815 -8.005 1.00 96.56 87 HIS A CA 1
ATOM 662 C C . HIS A 1 87 ? -0.626 13.152 -7.619 1.00 96.56 87 HIS A C 1
ATOM 664 O O . HIS A 1 87 ? 0.025 13.563 -6.658 1.00 96.56 87 HIS A O 1
ATOM 670 N N . VAL A 1 88 ? -0.221 12.142 -8.385 1.00 97.69 88 VAL A N 1
ATOM 671 C CA . VAL A 1 88 ? 1.052 11.435 -8.224 1.00 97.69 88 VAL A CA 1
ATOM 672 C C . VAL A 1 88 ? 1.945 11.780 -9.409 1.00 97.69 88 VAL A C 1
ATOM 674 O O . VAL A 1 88 ? 1.769 11.234 -10.494 1.00 97.69 88 VAL A O 1
ATOM 677 N N . ASP A 1 89 ? 2.882 12.703 -9.197 1.00 97.44 89 ASP A N 1
ATOM 678 C CA . ASP A 1 89 ? 3.853 13.143 -10.203 1.00 97.44 89 ASP A CA 1
ATOM 679 C C . ASP A 1 89 ? 5.149 12.322 -10.098 1.00 97.44 89 ASP A C 1
ATOM 681 O O . ASP A 1 89 ? 5.937 12.491 -9.163 1.00 97.44 89 ASP A O 1
ATOM 685 N N . LEU A 1 90 ? 5.384 11.446 -11.077 1.00 97.06 90 LEU A N 1
ATOM 686 C CA . 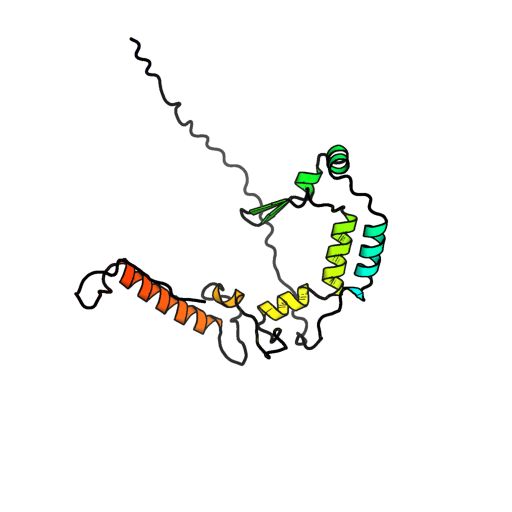LEU A 1 90 ? 6.612 10.657 -11.187 1.00 97.06 90 LEU A CA 1
ATOM 687 C C . LEU A 1 90 ? 7.675 11.322 -12.076 1.00 97.06 90 LEU A C 1
ATOM 689 O O . LEU A 1 90 ? 8.784 10.797 -12.184 1.00 97.06 90 LEU A O 1
ATOM 693 N N . SER A 1 91 ? 7.391 12.475 -12.689 1.00 97.62 91 SER A N 1
ATOM 694 C CA . SER A 1 91 ? 8.202 13.065 -13.766 1.00 97.62 91 SER A CA 1
ATOM 695 C C . SER A 1 91 ? 9.623 13.459 -13.371 1.00 97.62 91 SER A C 1
ATOM 697 O O . SER A 1 91 ? 10.517 13.485 -14.222 1.00 97.62 91 SER A O 1
ATOM 699 N N . LYS A 1 92 ? 9.849 13.731 -12.081 1.00 97.75 92 LYS A N 1
ATOM 700 C CA . LYS A 1 92 ? 11.155 14.112 -11.520 1.00 97.75 92 LYS A CA 1
ATOM 701 C C . LYS A 1 92 ? 11.997 12.915 -11.071 1.00 97.75 92 LYS A C 1
ATOM 703 O O . LYS A 1 92 ? 13.095 13.110 -10.559 1.00 97.75 92 LYS A O 1
ATOM 708 N N . ASN A 1 93 ? 11.510 11.690 -11.267 1.00 98.12 93 ASN A N 1
ATOM 709 C CA . ASN A 1 93 ? 12.312 10.487 -11.076 1.00 98.12 93 ASN A CA 1
ATOM 710 C C . ASN A 1 93 ? 13.229 10.245 -12.279 1.00 98.12 93 ASN A C 1
ATOM 712 O O . ASN A 1 93 ? 12.936 10.663 -13.406 1.00 98.12 93 ASN A O 1
ATOM 716 N N . LEU A 1 94 ? 14.319 9.511 -12.039 1.00 97.56 94 LEU A N 1
ATOM 717 C CA . LEU A 1 94 ? 15.277 9.102 -13.066 1.00 97.56 94 LEU A CA 1
ATOM 718 C C . LEU A 1 94 ? 14.753 7.913 -13.888 1.00 97.56 94 LEU A C 1
ATOM 720 O O . LEU A 1 94 ? 15.358 6.847 -13.922 1.00 97.56 94 LEU A O 1
ATOM 724 N N . VAL A 1 95 ? 13.586 8.087 -14.503 1.00 96.81 95 VAL A N 1
ATOM 725 C CA . VAL A 1 95 ? 12.881 7.037 -15.244 1.00 96.81 95 VAL A CA 1
ATOM 726 C C . VAL A 1 95 ? 12.616 7.465 -16.682 1.00 96.81 95 VAL A C 1
ATOM 728 O O . VAL A 1 95 ? 12.197 8.596 -16.947 1.00 96.81 95 VAL A O 1
ATOM 731 N N . THR A 1 96 ? 12.844 6.554 -17.618 1.00 96.06 96 THR A N 1
ATOM 732 C CA . THR A 1 96 ? 12.340 6.637 -18.992 1.00 96.06 96 THR A CA 1
ATOM 733 C C . THR A 1 96 ? 11.098 5.754 -19.133 1.00 96.06 96 THR A C 1
ATOM 735 O O . THR A 1 96 ? 10.770 4.996 -18.217 1.00 96.06 96 THR A O 1
ATOM 738 N N . ASP A 1 97 ? 10.413 5.819 -20.277 1.00 95.12 97 ASP A N 1
ATOM 739 C CA . ASP A 1 97 ? 9.299 4.902 -20.567 1.00 95.12 97 ASP A CA 1
ATOM 740 C C . ASP A 1 97 ? 9.761 3.436 -20.517 1.00 95.12 97 ASP A C 1
ATOM 742 O O . ASP A 1 97 ? 9.070 2.583 -19.962 1.00 95.12 97 ASP A O 1
ATOM 746 N N . GLU A 1 98 ? 10.975 3.162 -21.002 1.00 97.25 98 GLU A N 1
ATOM 747 C CA . GLU A 1 98 ? 11.622 1.852 -20.902 1.00 97.25 98 GLU A CA 1
ATOM 748 C C . GLU A 1 98 ? 11.878 1.446 -19.445 1.00 97.25 98 GLU A C 1
ATOM 750 O O . GLU A 1 98 ? 11.534 0.330 -19.060 1.00 97.25 98 GLU A O 1
ATOM 755 N N . THR A 1 99 ? 12.385 2.354 -18.596 1.00 98.06 99 THR A N 1
ATOM 756 C CA . THR A 1 99 ? 12.558 2.066 -17.161 1.00 98.06 99 THR A CA 1
ATOM 757 C C . THR A 1 99 ? 11.234 1.649 -16.521 1.00 98.06 99 THR A C 1
ATOM 759 O O . THR A 1 99 ? 11.188 0.661 -15.792 1.00 98.06 99 THR A O 1
ATOM 762 N N . VAL A 1 100 ? 10.151 2.391 -16.782 1.00 97.56 100 VAL A N 1
ATOM 763 C CA . VAL A 1 100 ? 8.830 2.096 -16.208 1.00 97.56 100 VAL A CA 1
ATOM 764 C C . VAL A 1 100 ? 8.306 0.754 -16.717 1.00 97.56 100 VAL A C 1
ATOM 766 O O . VAL A 1 100 ? 7.852 -0.056 -15.911 1.00 97.56 100 VAL A O 1
ATOM 769 N N . ALA A 1 101 ? 8.411 0.485 -18.021 1.00 98.19 101 ALA A N 1
ATOM 770 C CA . ALA A 1 101 ? 7.980 -0.781 -18.608 1.00 98.19 101 ALA A CA 1
ATOM 771 C C . ALA A 1 101 ? 8.721 -1.982 -17.997 1.00 98.19 101 ALA A C 1
ATOM 773 O O . ALA A 1 101 ? 8.091 -2.968 -17.615 1.00 98.19 101 ALA A O 1
ATOM 774 N N . LEU A 1 102 ? 10.041 -1.878 -17.832 1.00 98.69 102 LEU A N 1
ATOM 775 C CA . LEU A 1 102 ? 10.856 -2.928 -17.226 1.00 98.69 102 LEU A CA 1
ATOM 776 C C . LEU A 1 102 ? 10.540 -3.136 -15.733 1.00 98.69 102 LEU A C 1
ATOM 778 O O . LEU A 1 102 ? 10.485 -4.275 -15.270 1.00 98.69 102 LEU A O 1
ATOM 782 N N . LEU A 1 103 ? 10.269 -2.065 -14.976 1.00 98.56 103 LEU A N 1
ATOM 783 C CA . LEU A 1 103 ? 9.829 -2.162 -13.576 1.00 98.56 103 LEU A CA 1
ATOM 784 C C . LEU A 1 103 ? 8.453 -2.832 -13.444 1.00 98.56 103 LEU A C 1
ATOM 786 O O . LEU A 1 103 ? 8.252 -3.643 -12.539 1.00 98.56 103 LEU A O 1
ATOM 790 N N . VAL A 1 104 ? 7.514 -2.524 -14.344 1.00 98.44 104 VAL A N 1
ATOM 791 C CA . VAL A 1 104 ? 6.201 -3.187 -14.390 1.00 98.44 104 VAL A CA 1
ATOM 792 C C . VAL A 1 104 ? 6.365 -4.666 -14.729 1.00 98.44 104 VAL A C 1
ATOM 794 O O . VAL A 1 104 ? 5.814 -5.510 -14.027 1.00 98.44 104 VAL A O 1
ATOM 797 N N . ARG A 1 105 ? 7.195 -4.998 -15.721 1.00 98.62 105 ARG A N 1
ATOM 798 C CA . ARG A 1 105 ? 7.487 -6.392 -16.072 1.00 98.62 105 ARG A CA 1
ATOM 799 C C . ARG A 1 105 ? 8.141 -7.154 -14.918 1.00 98.62 105 ARG A C 1
ATOM 801 O O . ARG A 1 105 ? 7.786 -8.301 -14.669 1.00 98.62 105 ARG A O 1
ATOM 808 N N . LEU A 1 106 ? 9.038 -6.523 -14.157 1.00 98.69 106 LEU A N 1
ATOM 809 C CA . LEU A 1 106 ? 9.580 -7.126 -12.936 1.00 98.69 106 LEU A CA 1
ATOM 810 C C . LEU A 1 106 ? 8.465 -7.430 -11.927 1.00 98.69 106 LEU A C 1
ATOM 812 O O . LEU A 1 106 ? 8.435 -8.526 -11.373 1.00 98.69 106 LEU A O 1
ATOM 816 N N . ALA A 1 107 ? 7.532 -6.495 -11.711 1.00 98.44 107 ALA A N 1
ATOM 817 C CA . ALA A 1 107 ? 6.387 -6.702 -10.823 1.00 98.44 107 ALA A CA 1
ATOM 818 C C . ALA A 1 107 ? 5.483 -7.867 -11.282 1.00 98.44 107 ALA A C 1
ATOM 820 O O . ALA A 1 107 ? 4.963 -8.613 -10.446 1.00 98.44 107 ALA A O 1
ATOM 821 N N . GLU A 1 108 ? 5.324 -8.050 -12.593 1.00 98.19 108 GLU A N 1
ATOM 822 C CA . GLU A 1 108 ? 4.617 -9.186 -13.191 1.00 98.19 108 GLU A CA 1
ATOM 823 C C . GLU A 1 108 ? 5.375 -10.506 -12.980 1.00 98.19 108 GLU A C 1
ATOM 825 O O . GLU A 1 108 ? 4.788 -11.471 -12.488 1.00 98.19 108 GLU A O 1
ATOM 830 N N . GLU A 1 109 ? 6.681 -10.552 -13.270 1.00 98.00 109 GLU A N 1
ATOM 831 C CA . GLU A 1 109 ? 7.514 -11.760 -13.140 1.00 98.00 109 GLU A CA 1
ATOM 832 C C . GLU A 1 109 ? 7.626 -12.246 -11.681 1.00 98.00 109 GLU A C 1
ATOM 834 O O . GLU A 1 109 ? 7.689 -13.455 -11.429 1.00 98.00 109 GLU A O 1
ATOM 839 N N . VAL A 1 110 ? 7.569 -11.335 -10.700 1.00 97.31 110 VAL A N 1
ATOM 840 C CA . VAL A 1 110 ? 7.521 -11.699 -9.269 1.00 97.31 110 VAL A CA 1
ATOM 841 C C . VAL A 1 110 ? 6.109 -12.006 -8.750 1.00 97.31 110 VAL A C 1
ATOM 843 O O . VAL A 1 110 ? 5.952 -12.374 -7.582 1.00 97.31 110 VAL A O 1
ATOM 846 N N . GLY A 1 111 ? 5.077 -11.879 -9.589 1.00 96.25 111 GLY A N 1
ATOM 847 C CA . GLY A 1 111 ? 3.690 -12.191 -9.239 1.00 96.25 111 GLY A CA 1
ATOM 848 C C . GLY A 1 111 ? 3.074 -11.222 -8.226 1.00 96.25 111 GLY A C 1
ATOM 849 O O . GLY A 1 111 ? 2.338 -11.646 -7.332 1.00 96.25 111 GLY A O 1
ATOM 850 N N . LEU A 1 112 ? 3.381 -9.921 -8.319 1.00 96.88 112 LEU A N 1
ATOM 851 C CA . LEU A 1 112 ? 2.894 -8.915 -7.367 1.00 96.88 112 LEU A CA 1
ATOM 852 C C . LEU A 1 112 ? 1.359 -8.866 -7.298 1.00 96.88 112 LEU A C 1
ATOM 854 O O . LEU A 1 112 ? 0.802 -8.801 -6.203 1.00 96.88 112 LEU A O 1
ATOM 858 N N . ALA A 1 113 ? 0.674 -8.927 -8.444 1.00 96.25 113 ALA A N 1
ATOM 859 C CA . ALA A 1 113 ? -0.788 -8.871 -8.502 1.00 96.25 113 ALA A CA 1
ATOM 860 C C . ALA A 1 113 ? -1.443 -10.030 -7.731 1.00 96.25 113 ALA A C 1
ATOM 862 O O . ALA A 1 113 ? -2.329 -9.801 -6.908 1.00 96.25 113 ALA A O 1
ATOM 863 N N . ASP A 1 114 ? -0.946 -11.255 -7.915 1.00 94.75 114 ASP A N 1
ATOM 864 C CA . ASP A 1 114 ? -1.447 -12.437 -7.206 1.00 94.75 114 ASP A CA 1
ATOM 865 C C . ASP A 1 114 ? -1.221 -12.325 -5.691 1.00 94.75 114 ASP A C 1
ATOM 867 O O . ASP A 1 114 ? -2.075 -12.712 -4.894 1.00 94.75 114 ASP A O 1
ATOM 871 N N . ARG A 1 115 ? -0.093 -11.738 -5.273 1.00 94.50 115 ARG A N 1
ATOM 872 C CA . ARG A 1 115 ? 0.211 -11.490 -3.853 1.00 94.50 115 ARG A CA 1
ATOM 873 C C . ARG A 1 115 ? -0.703 -10.444 -3.227 1.00 94.50 115 ARG A C 1
ATOM 875 O O . ARG A 1 115 ? -1.120 -10.615 -2.082 1.00 94.50 115 ARG A O 1
ATOM 882 N N . ILE A 1 116 ? -1.018 -9.380 -3.964 1.00 96.44 116 ILE A N 1
ATOM 883 C CA . ILE A 1 116 ? -1.997 -8.376 -3.537 1.00 96.44 116 ILE A CA 1
ATOM 884 C C . ILE A 1 116 ? -3.360 -9.051 -3.353 1.00 96.44 116 ILE A C 1
ATOM 886 O O . ILE A 1 116 ? -3.962 -8.928 -2.288 1.00 96.44 116 ILE A O 1
ATOM 890 N N . GLU A 1 117 ? -3.817 -9.825 -4.337 1.00 95.62 117 GLU A N 1
ATOM 891 C CA . GLU A 1 117 ? -5.089 -10.550 -4.256 1.00 95.62 117 GLU A CA 1
ATOM 892 C C . GLU A 1 117 ? -5.143 -11.519 -3.071 1.00 95.62 117 GLU A C 1
ATOM 894 O O . GLU A 1 117 ? -6.145 -11.560 -2.357 1.00 95.62 117 GLU A O 1
ATOM 899 N N . ALA A 1 118 ? -4.061 -12.251 -2.807 1.00 94.81 118 ALA A N 1
ATOM 900 C CA . ALA A 1 118 ? -3.964 -13.157 -1.667 1.00 94.81 118 ALA A CA 1
ATOM 901 C C . ALA A 1 118 ? -4.062 -12.427 -0.321 1.00 94.81 118 ALA A C 1
ATOM 903 O O . ALA A 1 118 ? -4.751 -12.897 0.588 1.00 94.81 118 ALA A O 1
ATOM 904 N N . MET A 1 119 ? -3.441 -11.245 -0.204 1.00 96.12 119 MET A N 1
ATOM 905 C CA . MET A 1 119 ? -3.601 -10.377 0.965 1.00 96.12 119 MET A CA 1
ATOM 906 C C . MET A 1 119 ? -5.071 -9.984 1.152 1.00 96.12 119 MET A C 1
ATOM 908 O O . MET A 1 119 ? -5.628 -10.184 2.229 1.00 96.12 119 MET A O 1
ATOM 912 N N . PHE A 1 120 ? -5.724 -9.473 0.102 1.00 96.12 120 PHE A N 1
ATOM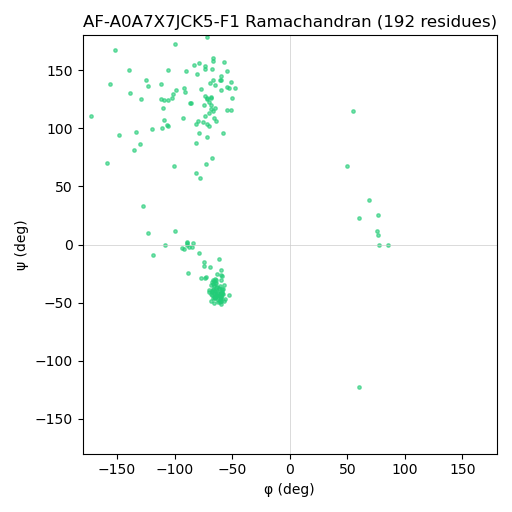 913 C CA . PHE A 1 120 ? -7.131 -9.058 0.160 1.00 96.12 120 PHE A CA 1
ATOM 914 C C . PHE A 1 120 ? -8.098 -10.220 0.414 1.00 96.12 120 PHE A C 1
ATOM 916 O O . PHE A 1 120 ? -9.147 -10.021 1.025 1.00 96.12 120 PHE A O 1
ATOM 923 N N . ALA A 1 121 ? -7.754 -11.427 -0.035 1.00 94.25 121 ALA A N 1
ATOM 924 C CA . ALA A 1 121 ? -8.529 -12.640 0.198 1.00 94.25 121 ALA A CA 1
ATOM 925 C C . ALA A 1 121 ? -8.328 -13.236 1.603 1.00 94.25 121 ALA A C 1
ATOM 927 O O . ALA A 1 121 ? -9.039 -14.172 1.963 1.00 94.25 121 ALA A O 1
ATOM 928 N N . GLY A 1 122 ? -7.385 -12.712 2.394 1.00 94.88 122 GLY A N 1
ATOM 929 C CA . GLY A 1 122 ? -7.094 -13.213 3.735 1.00 94.88 122 GLY A CA 1
ATOM 930 C C . GLY A 1 122 ? -6.298 -14.510 3.760 1.00 94.88 122 GLY A C 1
ATOM 931 O O . GLY A 1 122 ? -6.367 -15.248 4.744 1.00 94.88 122 GLY A O 1
ATOM 932 N N . GLU A 1 123 ? -5.522 -14.793 2.717 1.00 94.62 123 GLU A N 1
ATOM 933 C CA . GLU A 1 123 ? -4.585 -15.912 2.730 1.00 94.62 123 GLU A CA 1
ATOM 934 C C . GLU A 1 123 ? -3.456 -15.690 3.747 1.00 94.62 123 GLU A C 1
ATOM 936 O O . GLU A 1 123 ? -3.152 -14.561 4.145 1.00 94.62 123 GLU A O 1
ATOM 941 N N . ARG A 1 124 ? -2.820 -16.785 4.176 1.00 92.44 124 ARG A N 1
ATOM 942 C CA . ARG A 1 124 ? -1.800 -16.797 5.236 1.00 92.44 124 ARG A CA 1
ATOM 943 C C . ARG A 1 124 ? -0.428 -16.388 4.696 1.00 92.44 124 ARG A C 1
ATOM 945 O O . ARG A 1 124 ? 0.520 -17.164 4.697 1.00 92.44 124 ARG A O 1
ATOM 952 N N . ILE A 1 125 ? -0.346 -15.162 4.180 1.00 93.00 125 ILE A N 1
ATOM 953 C CA . ILE A 1 125 ? 0.853 -14.647 3.504 1.00 93.00 125 ILE A CA 1
ATOM 954 C C . ILE A 1 125 ? 1.994 -14.294 4.469 1.00 93.00 125 ILE A C 1
ATOM 956 O O . ILE A 1 125 ? 3.144 -14.188 4.044 1.00 93.00 125 ILE A O 1
ATOM 960 N N . ASN A 1 126 ? 1.704 -14.116 5.762 1.00 92.50 126 ASN A N 1
ATOM 961 C CA . ASN A 1 126 ? 2.735 -14.044 6.790 1.00 92.50 126 ASN A CA 1
ATOM 962 C C . ASN A 1 126 ? 3.140 -15.473 7.162 1.00 92.50 126 ASN A C 1
ATOM 964 O O . ASN A 1 126 ? 2.572 -16.084 8.065 1.00 92.50 126 ASN A O 1
ATOM 968 N N . VAL A 1 127 ? 4.101 -16.006 6.411 1.00 89.62 127 VAL A N 1
ATOM 969 C CA . VAL A 1 127 ? 4.498 -17.417 6.477 1.00 89.62 127 VAL A CA 1
ATOM 970 C C . VAL A 1 127 ? 5.278 -17.780 7.739 1.00 89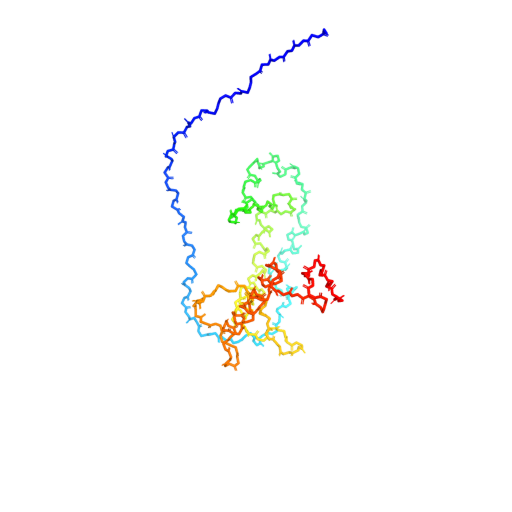.62 127 VAL A C 1
ATOM 972 O O . VAL A 1 127 ? 5.204 -18.918 8.182 1.00 89.62 127 VAL A O 1
ATOM 975 N N . THR A 1 128 ? 6.012 -16.839 8.341 1.00 90.44 128 THR A N 1
ATOM 976 C CA . THR A 1 128 ? 6.839 -17.120 9.528 1.00 90.44 128 THR A CA 1
ATOM 977 C C . THR A 1 128 ? 6.005 -17.312 10.785 1.00 90.44 128 THR A C 1
ATOM 979 O O . THR A 1 128 ? 6.407 -18.041 11.683 1.00 90.44 128 THR A O 1
ATOM 982 N N . GLU A 1 129 ? 4.843 -16.667 10.849 1.00 93.44 129 GLU A N 1
ATOM 983 C CA . GLU A 1 129 ? 3.913 -16.797 11.974 1.00 93.44 129 GLU A CA 1
ATOM 984 C C . GLU A 1 129 ? 2.659 -17.584 11.600 1.00 93.44 129 GLU A C 1
ATOM 986 O O . GLU A 1 129 ? 1.781 -17.761 12.440 1.00 93.44 129 GLU A O 1
ATOM 991 N N . ASP A 1 130 ? 2.574 -18.028 10.342 1.00 91.38 130 ASP A N 1
ATOM 992 C CA . ASP A 1 130 ? 1.400 -18.652 9.749 1.00 91.38 130 ASP A CA 1
ATOM 993 C C . ASP A 1 130 ? 0.150 -17.792 10.025 1.00 91.38 130 ASP A C 1
ATOM 995 O O . ASP A 1 130 ? -0.712 -18.130 10.831 1.00 91.38 130 ASP A O 1
ATOM 999 N N . ARG A 1 131 ? 0.068 -16.589 9.441 1.00 94.25 131 ARG A N 1
ATOM 1000 C CA . ARG A 1 131 ? -1.054 -15.654 9.665 1.00 94.25 131 ARG A CA 1
ATOM 1001 C C . ARG A 1 131 ? -1.505 -14.947 8.396 1.00 94.25 131 ARG A C 1
ATOM 1003 O O . ARG A 1 131 ? -0.721 -14.665 7.491 1.00 94.25 131 ARG A O 1
ATOM 1010 N N . SER A 1 132 ? -2.791 -14.613 8.361 1.00 95.62 132 SER A N 1
ATOM 1011 C CA . SER A 1 132 ? -3.344 -13.680 7.379 1.00 95.62 132 SER A CA 1
ATOM 1012 C C . SER A 1 132 ? -2.943 -12.240 7.709 1.00 95.62 132 SER A C 1
ATOM 1014 O O . SER A 1 132 ? -2.722 -11.901 8.872 1.00 95.62 132 SER A O 1
ATOM 1016 N N . VAL A 1 133 ? -2.878 -11.375 6.694 1.00 96.62 133 VAL A N 1
ATOM 1017 C CA . VAL A 1 133 ? -2.557 -9.945 6.850 1.00 96.62 133 VAL A CA 1
ATOM 1018 C C . VAL A 1 133 ? -3.729 -9.116 6.331 1.00 96.62 133 VAL A C 1
ATOM 1020 O O . VAL A 1 133 ? -3.881 -8.929 5.131 1.00 96.62 133 VAL A O 1
ATOM 1023 N N . LEU A 1 134 ? -4.579 -8.638 7.245 1.00 96.94 134 LEU A N 1
ATOM 1024 C CA . LEU A 1 134 ? -5.924 -8.134 6.921 1.00 96.94 134 LEU A CA 1
ATOM 1025 C C . LEU A 1 134 ? -6.214 -6.726 7.452 1.00 96.94 134 LEU A C 1
ATOM 1027 O O . LEU A 1 134 ? -7.349 -6.385 7.770 1.00 96.94 134 LEU A O 1
ATOM 1031 N N . HIS A 1 135 ? -5.207 -5.857 7.509 1.00 97.81 135 HIS A N 1
ATOM 1032 C CA . HIS A 1 135 ? -5.417 -4.454 7.886 1.00 97.81 135 HIS A CA 1
ATOM 1033 C C . HIS A 1 135 ? -6.395 -3.726 6.939 1.00 97.81 135 HIS A C 1
ATOM 1035 O O . HIS A 1 135 ? -7.081 -2.795 7.356 1.00 97.81 135 HIS A O 1
ATOM 1041 N N . THR A 1 136 ? -6.510 -4.170 5.682 1.00 97.38 136 THR A N 1
ATOM 1042 C CA . THR A 1 136 ? -7.509 -3.675 4.721 1.00 97.38 136 THR A CA 1
ATOM 1043 C C . THR A 1 136 ? -8.941 -4.024 5.133 1.00 97.38 136 THR A C 1
ATOM 1045 O O . THR A 1 136 ? -9.849 -3.230 4.884 1.00 97.38 136 THR A O 1
ATOM 1048 N N . ALA A 1 137 ? -9.155 -5.156 5.817 1.00 96.94 137 ALA A N 1
ATOM 1049 C CA . ALA A 1 137 ? -10.473 -5.574 6.289 1.00 96.94 137 ALA A CA 1
ATOM 1050 C C . ALA A 1 137 ? -11.055 -4.610 7.331 1.00 96.94 137 ALA A C 1
ATOM 1052 O O . ALA A 1 137 ? -12.251 -4.334 7.310 1.00 96.94 137 ALA A O 1
ATOM 1053 N N . LEU A 1 138 ? -10.196 -3.993 8.152 1.00 97.81 138 LEU A N 1
ATOM 1054 C CA . LEU A 1 138 ? -10.583 -3.017 9.183 1.00 97.81 138 LEU A CA 1
ATOM 1055 C C . LEU A 1 138 ? -11.268 -1.757 8.624 1.00 97.81 138 LEU A C 1
ATOM 1057 O O . LEU A 1 138 ? -11.803 -0.956 9.386 1.00 97.81 138 LEU A O 1
ATOM 1061 N N . ARG A 1 139 ? -11.212 -1.543 7.303 1.00 96.88 139 ARG A N 1
ATOM 1062 C CA . ARG A 1 139 ? -11.791 -0.381 6.611 1.00 96.88 139 ARG A CA 1
ATOM 1063 C C . ARG A 1 139 ? -12.785 -0.764 5.518 1.00 96.88 139 ARG A C 1
ATOM 1065 O O . ARG A 1 139 ? -13.184 0.096 4.732 1.00 96.88 139 ARG A O 1
ATOM 1072 N N . ARG A 1 140 ? -13.177 -2.038 5.433 1.00 96.31 140 ARG A N 1
ATOM 1073 C CA . ARG A 1 140 ? -14.232 -2.458 4.506 1.00 96.31 140 ARG A CA 1
ATOM 1074 C C . ARG A 1 140 ? -15.557 -1.807 4.925 1.00 96.31 140 ARG A C 1
ATOM 1076 O O . ARG A 1 140 ? -15.845 -1.733 6.121 1.00 96.31 140 ARG A O 1
ATOM 1083 N N . PRO A 1 141 ? -16.353 -1.294 3.971 1.00 95.00 141 PRO A N 1
ATOM 1084 C CA . PRO A 1 141 ? -17.619 -0.661 4.303 1.00 95.00 141 PRO A CA 1
ATOM 1085 C C . PRO A 1 141 ? -18.623 -1.694 4.845 1.00 95.00 141 PRO A C 1
ATOM 1087 O O . PRO A 1 141 ? -18.584 -2.857 4.428 1.00 95.00 141 PRO A O 1
ATOM 1090 N N . PRO A 1 142 ? -19.562 -1.282 5.715 1.00 94.31 142 PRO A N 1
ATOM 1091 C CA . PRO A 1 142 ? -20.663 -2.139 6.137 1.00 94.31 142 PRO A CA 1
ATOM 1092 C C . PRO A 1 142 ? -21.415 -2.715 4.930 1.00 94.31 142 PRO A C 1
ATOM 1094 O O . PRO A 1 142 ? -21.728 -1.995 3.980 1.00 94.31 142 PRO A O 1
ATOM 1097 N N . GLY A 1 143 ? -21.709 -4.016 4.964 1.00 93.06 143 GLY A N 1
ATOM 1098 C CA . GLY A 1 143 ? -22.435 -4.700 3.891 1.00 93.06 143 GLY A CA 1
ATOM 1099 C C . GLY A 1 143 ? 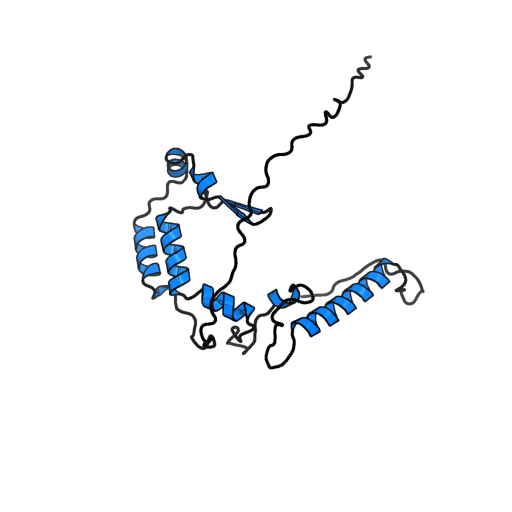-21.618 -4.988 2.625 1.00 93.06 143 GLY A C 1
ATOM 1100 O O . GLY A 1 143 ? -22.213 -5.370 1.616 1.00 93.06 143 GLY A O 1
ATOM 1101 N N . ALA A 1 144 ? -20.287 -4.831 2.651 1.00 93.94 144 ALA A N 1
ATOM 1102 C CA . ALA A 1 144 ? -19.409 -5.214 1.544 1.00 93.94 144 ALA A CA 1
ATOM 1103 C C . ALA A 1 144 ? -19.665 -6.660 1.073 1.00 93.94 144 ALA A C 1
ATOM 1105 O O . ALA A 1 144 ? -19.872 -7.562 1.882 1.00 93.94 144 ALA A O 1
ATOM 1106 N N . GLN A 1 145 ? -19.641 -6.877 -0.246 1.00 93.31 145 GLN A N 1
ATOM 1107 C CA . GLN A 1 145 ? -19.893 -8.184 -0.861 1.00 93.31 145 GLN A CA 1
ATOM 1108 C C . GLN A 1 145 ? -18.737 -8.616 -1.777 1.00 93.31 145 GLN A C 1
ATOM 1110 O O . GLN A 1 145 ? -18.210 -7.778 -2.514 1.00 93.31 145 GLN A O 1
ATOM 1115 N N . PRO A 1 146 ? -18.377 -9.915 -1.795 1.00 92.81 146 PRO A N 1
ATOM 1116 C CA . PRO A 1 146 ? -18.816 -10.948 -0.846 1.00 92.81 146 PRO A CA 1
ATOM 1117 C C . PRO A 1 146 ? -18.270 -10.679 0.574 1.00 92.81 146 PRO A C 1
ATOM 1119 O O . PRO A 1 146 ? -17.284 -9.937 0.693 1.00 92.81 146 PRO A O 1
ATOM 1122 N N . PRO A 1 147 ? -18.871 -11.270 1.627 1.00 93.25 147 PRO A N 1
ATOM 1123 C CA . PRO A 1 147 ? -18.316 -11.188 2.974 1.00 93.25 147 PRO A CA 1
ATOM 1124 C C . PRO A 1 147 ? -16.910 -11.791 2.999 1.00 93.25 147 PRO A C 1
ATOM 1126 O O . PRO A 1 147 ? -16.636 -12.797 2.330 1.00 93.25 147 PRO A O 1
ATOM 1129 N N . LEU A 1 148 ? -16.010 -11.168 3.755 1.00 96.25 148 LEU A N 1
ATOM 1130 C CA . LEU A 1 148 ? -14.673 -11.700 3.976 1.00 96.25 148 LEU A CA 1
ATOM 1131 C C . LEU A 1 148 ? -14.717 -12.765 5.076 1.00 96.25 148 LEU A C 1
ATOM 1133 O O . LEU A 1 148 ? -14.783 -12.450 6.262 1.00 96.25 148 LEU A O 1
ATOM 1137 N N . VAL A 1 149 ? -14.642 -14.031 4.666 1.00 95.94 149 VAL A N 1
ATOM 1138 C CA . VAL A 1 149 ? -14.607 -15.178 5.579 1.00 95.94 149 VAL A CA 1
ATOM 1139 C C . VAL A 1 149 ? -13.221 -15.806 5.573 1.00 95.94 149 VAL A C 1
ATOM 1141 O O . VAL A 1 149 ? -12.730 -16.221 4.523 1.00 95.94 149 VAL A O 1
ATOM 1144 N N . VAL A 1 150 ? -12.606 -15.921 6.748 1.00 94.38 150 VAL A N 1
ATOM 1145 C CA . VAL A 1 150 ? -11.268 -16.505 6.921 1.00 94.38 150 VAL A CA 1
ATOM 1146 C C . VAL A 1 150 ? -11.332 -17.549 8.023 1.00 94.38 150 VAL A C 1
ATOM 1148 O O . VAL A 1 150 ? -11.811 -17.275 9.115 1.00 94.38 150 VAL A O 1
ATOM 1151 N N . GLY A 1 151 ? -10.909 -18.782 7.730 1.00 89.06 151 GLY A N 1
ATOM 1152 C CA . GLY A 1 151 ? -10.984 -19.881 8.702 1.00 89.06 151 GLY A CA 1
ATOM 1153 C C . GLY A 1 151 ? -12.408 -20.209 9.181 1.00 89.06 151 GLY A C 1
ATOM 1154 O O . GLY A 1 151 ? -12.569 -20.759 10.263 1.00 89.06 151 GLY A O 1
ATOM 1155 N N . GLY A 1 152 ? -13.436 -19.859 8.399 1.00 93.56 152 GLY A N 1
ATOM 1156 C CA . GLY A 1 152 ? -14.846 -20.023 8.773 1.00 93.56 152 GLY A CA 1
ATOM 1157 C C . GLY A 1 152 ? -15.436 -18.874 9.601 1.00 93.56 152 GLY A C 1
ATOM 1158 O O . GLY A 1 152 ? -16.620 -18.923 9.916 1.00 93.56 152 GLY A O 1
ATOM 1159 N N . GLN A 1 153 ? -14.651 -17.842 9.918 1.00 95.38 153 GLN A N 1
ATOM 1160 C CA . GLN A 1 153 ? -15.083 -16.668 10.677 1.00 95.38 153 GLN A CA 1
ATOM 1161 C C . GLN A 1 153 ? -15.398 -15.492 9.746 1.00 95.38 153 GLN A C 1
ATOM 1163 O O . GLN A 1 153 ? -14.614 -15.198 8.842 1.00 95.38 153 GLN A O 1
ATOM 1168 N N . ASP A 1 154 ? -16.539 -14.833 9.962 1.00 96.50 154 ASP A N 1
ATOM 1169 C CA . ASP A 1 154 ? -16.937 -13.620 9.240 1.00 96.50 154 ASP A CA 1
ATOM 1170 C C . ASP A 1 154 ? -16.198 -12.404 9.814 1.00 96.50 154 ASP A C 1
ATOM 1172 O O . ASP A 1 154 ? -16.595 -11.813 10.818 1.00 96.50 154 ASP A O 1
ATOM 1176 N N . VAL A 1 155 ? -15.094 -12.044 9.159 1.00 97.38 155 VAL A N 1
ATOM 1177 C CA . VAL A 1 155 ? -14.213 -10.953 9.588 1.00 97.38 155 VAL A CA 1
ATOM 1178 C C . VAL A 1 155 ? -14.918 -9.604 9.469 1.00 97.38 155 VAL A C 1
ATOM 1180 O O . VAL A 1 155 ? -14.682 -8.714 10.286 1.00 97.38 155 VAL A O 1
ATOM 1183 N N . ASP A 1 156 ? -15.789 -9.439 8.469 1.00 96.88 156 ASP A N 1
ATOM 1184 C CA . ASP A 1 156 ? -16.516 -8.186 8.278 1.00 96.88 156 ASP A CA 1
ATOM 1185 C C . ASP A 1 156 ? -17.470 -7.950 9.457 1.00 96.88 156 ASP A C 1
ATOM 1187 O O . ASP A 1 156 ? -17.487 -6.852 10.018 1.00 96.88 156 ASP A O 1
ATOM 1191 N N . ALA A 1 157 ? -18.212 -8.976 9.883 1.00 96.62 157 ALA A N 1
ATOM 1192 C CA . ALA A 1 157 ? -19.122 -8.880 11.023 1.00 96.62 157 ALA A CA 1
ATOM 1193 C C . ALA A 1 157 ? -18.399 -8.495 12.326 1.00 96.62 157 ALA A C 1
ATOM 1195 O O . ALA A 1 157 ? -18.840 -7.574 13.022 1.00 96.62 157 ALA A O 1
ATOM 1196 N N . ASP A 1 158 ? -17.270 -9.140 12.623 1.00 97.75 158 ASP A N 1
ATOM 1197 C CA . ASP A 1 158 ? -16.495 -8.867 13.838 1.00 97.75 158 ASP A CA 1
ATOM 1198 C C . ASP A 1 158 ? -15.940 -7.438 13.858 1.00 97.75 158 ASP A C 1
ATOM 1200 O O . ASP A 1 158 ? -16.061 -6.725 14.857 1.00 97.75 158 ASP A O 1
ATOM 1204 N N . VAL A 1 159 ? -15.385 -6.979 12.731 1.00 98.12 159 VAL A N 1
ATOM 1205 C CA . VAL A 1 159 ? -14.868 -5.610 12.599 1.00 98.12 159 VAL A CA 1
ATOM 1206 C C . VAL A 1 159 ? -15.980 -4.585 12.811 1.00 98.12 159 VAL A C 1
ATOM 1208 O O . VAL A 1 159 ? -15.790 -3.627 13.563 1.00 98.12 159 VAL A O 1
ATOM 1211 N N . GLN A 1 160 ? -17.148 -4.769 12.186 1.00 98.00 160 GLN A N 1
ATOM 1212 C CA . GLN A 1 160 ? -18.256 -3.823 12.348 1.00 98.00 160 GLN A CA 1
ATOM 1213 C C . GLN A 1 160 ? -18.800 -3.809 13.782 1.00 98.00 160 GLN A C 1
ATOM 1215 O O . GLN A 1 160 ? -19.156 -2.741 14.287 1.00 98.00 160 GLN A O 1
ATOM 1220 N N . ALA A 1 161 ? -18.825 -4.958 14.464 1.00 98.00 161 ALA A N 1
ATOM 1221 C CA . ALA A 1 161 ? -19.233 -5.036 15.862 1.00 98.00 161 ALA A CA 1
ATOM 1222 C C . ALA A 1 161 ? -18.292 -4.235 16.781 1.00 98.00 161 ALA A C 1
ATOM 1224 O O . ALA A 1 161 ? -18.764 -3.492 17.645 1.00 98.00 161 ALA A O 1
ATOM 1225 N N . GLU A 1 162 ? -16.975 -4.326 16.580 1.00 98.38 162 GLU A N 1
ATOM 1226 C CA . GLU A 1 162 ? -16.005 -3.550 17.363 1.00 98.38 162 GLU A CA 1
ATOM 1227 C C . GLU A 1 162 ? -16.039 -2.054 17.029 1.00 98.38 162 GLU A C 1
ATOM 1229 O O . GLU A 1 162 ? -16.035 -1.221 17.938 1.00 98.38 162 GLU A O 1
ATOM 1234 N N . LEU A 1 163 ? -16.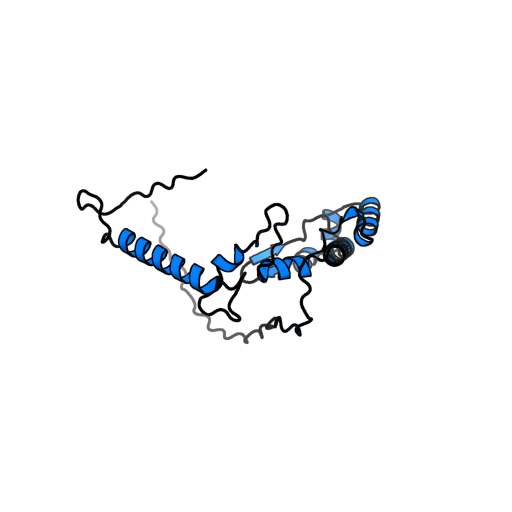165 -1.685 15.749 1.00 98.31 163 LEU A N 1
ATOM 1235 C CA . LEU A 1 163 ? -16.339 -0.284 15.354 1.00 98.31 163 LEU A CA 1
ATOM 1236 C C . LEU A 1 163 ? -17.586 0.330 16.004 1.00 98.31 163 LEU A C 1
ATOM 1238 O O . LEU A 1 163 ? -17.517 1.443 16.528 1.00 98.31 163 LEU A O 1
ATOM 1242 N N . ALA A 1 164 ? -18.705 -0.402 16.047 1.00 98.12 164 ALA A N 1
ATOM 1243 C CA . ALA A 1 164 ? -19.924 0.054 16.710 1.00 98.12 164 ALA A CA 1
ATOM 1244 C C . ALA A 1 164 ? -19.709 0.311 18.212 1.00 98.12 164 ALA A C 1
ATOM 1246 O O . ALA A 1 164 ? -20.148 1.343 18.726 1.00 98.12 164 ALA A O 1
ATOM 1247 N N . LYS A 1 165 ? -18.987 -0.577 18.913 1.00 98.44 165 LYS A N 1
ATOM 1248 C CA . LYS A 1 165 ? -18.639 -0.393 20.334 1.00 98.44 165 LYS A CA 1
ATOM 1249 C C . LYS A 1 165 ? -17.764 0.842 20.545 1.00 98.44 165 LYS A C 1
ATOM 1251 O O . LYS A 1 165 ? -18.061 1.654 21.422 1.00 98.44 165 LYS A O 1
ATOM 1256 N N . VAL A 1 166 ? -16.713 1.002 19.736 1.00 98.19 166 VAL A N 1
ATOM 1257 C CA . VAL A 1 166 ? -15.773 2.130 19.842 1.00 98.19 166 VAL A CA 1
ATOM 1258 C C . VAL A 1 166 ? -16.479 3.456 19.570 1.00 98.19 166 VAL A C 1
ATOM 1260 O O . VAL A 1 166 ? -16.294 4.405 20.332 1.00 98.19 166 VAL A O 1
ATOM 1263 N N . PHE A 1 167 ? -17.330 3.529 18.544 1.00 97.94 167 PHE A N 1
ATOM 1264 C CA . PHE A 1 167 ? -18.079 4.750 18.254 1.00 97.94 167 PHE A CA 1
ATOM 1265 C C . PHE A 1 167 ? -19.108 5.069 19.336 1.00 97.94 167 PHE A C 1
ATOM 1267 O O . PHE A 1 167 ? -19.154 6.210 19.788 1.00 97.94 167 PHE A O 1
ATOM 1274 N N . ALA A 1 168 ? -19.864 4.084 19.828 1.00 98.44 168 ALA A N 1
ATOM 1275 C CA . ALA A 1 168 ? -20.807 4.305 20.925 1.00 98.44 168 ALA A CA 1
ATOM 1276 C C . ALA A 1 168 ? -20.100 4.813 22.193 1.00 98.44 168 ALA A C 1
ATOM 1278 O O . ALA A 1 168 ? -20.573 5.743 22.846 1.00 98.44 168 ALA A O 1
ATOM 1279 N N . PHE A 1 169 ? -18.940 4.246 22.527 1.00 98.12 169 PHE A N 1
ATOM 1280 C CA . PHE A 1 169 ? -18.119 4.735 23.631 1.00 98.12 169 PHE A CA 1
ATOM 1281 C C . PHE A 1 169 ? -17.635 6.173 23.393 1.00 98.12 169 PHE A C 1
ATOM 1283 O O . PHE A 1 169 ? -17.808 7.033 24.257 1.00 98.12 169 PHE A O 1
ATOM 1290 N N . ALA A 1 170 ? -17.076 6.455 22.214 1.00 98.19 170 ALA A N 1
ATOM 1291 C CA . ALA A 1 170 ? -16.572 7.780 21.867 1.00 98.19 170 ALA A CA 1
ATOM 1292 C C . ALA A 1 170 ? -17.674 8.854 21.886 1.00 98.19 170 ALA A C 1
ATOM 1294 O O . ALA A 1 170 ? -17.417 9.972 22.332 1.00 98.19 170 ALA A O 1
ATOM 1295 N N . GLU A 1 171 ? -18.892 8.529 21.443 1.00 98.44 171 GLU A N 1
ATOM 1296 C CA . GLU A 1 171 ? -20.057 9.417 21.553 1.00 98.44 171 GLU A CA 1
ATOM 1297 C C . GLU A 1 171 ? -20.369 9.752 23.013 1.00 98.44 171 GLU A C 1
ATOM 1299 O O . GLU A 1 171 ? -20.489 10.927 23.354 1.00 98.44 171 GLU A O 1
ATOM 1304 N N . AR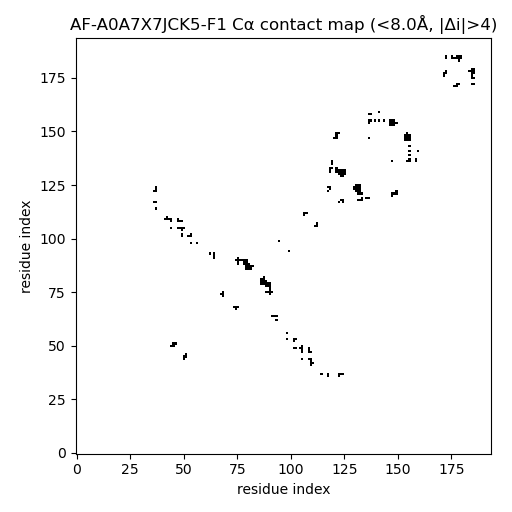G A 1 172 ? -20.417 8.749 23.898 1.00 98.25 172 ARG A N 1
ATOM 1305 C CA . ARG A 1 172 ? -20.714 8.951 25.328 1.00 98.25 172 ARG A CA 1
ATOM 1306 C C . ARG A 1 172 ? -19.649 9.782 26.039 1.00 98.25 172 ARG A C 1
ATOM 1308 O O . ARG A 1 172 ? -19.974 10.590 26.906 1.00 98.25 172 ARG A O 1
ATOM 1315 N N . VAL A 1 173 ? -18.380 9.605 25.673 1.00 97.88 173 VAL A N 1
ATOM 1316 C CA . VAL A 1 173 ? -17.280 10.438 26.184 1.00 97.88 173 VAL A CA 1
ATOM 1317 C C . VAL A 1 173 ? -17.430 11.879 25.712 1.00 97.88 173 VAL A C 1
ATOM 1319 O O . VAL A 1 173 ? -17.403 12.795 26.530 1.00 97.88 173 VAL A O 1
ATOM 1322 N N . ARG A 1 174 ? -17.637 12.096 24.410 1.00 97.62 174 ARG A N 1
ATOM 1323 C CA . ARG A 1 174 ? -17.750 13.444 23.836 1.00 97.62 174 ARG A CA 1
ATOM 1324 C C . ARG A 1 174 ? -19.004 14.190 24.282 1.00 97.62 174 ARG A C 1
ATOM 1326 O O . ARG A 1 174 ? -18.955 15.410 24.400 1.00 97.62 174 ARG A O 1
ATOM 1333 N N . SER A 1 175 ? -20.107 13.485 24.524 1.00 97.81 175 SER A N 1
ATOM 1334 C CA . SER A 1 175 ? -21.354 14.082 25.011 1.00 97.81 175 SER A CA 1
ATOM 1335 C C . SER A 1 175 ? -21.302 14.463 26.495 1.00 97.81 175 SER A C 1
ATOM 1337 O O . SER A 1 175 ? -22.164 15.201 26.967 1.00 97.81 175 SER A O 1
ATOM 1339 N N . GLY A 1 176 ? -20.311 13.965 27.245 1.00 97.19 176 GLY A N 1
ATOM 1340 C CA . GLY A 1 176 ? -20.230 14.124 28.697 1.00 97.19 176 GLY A CA 1
ATOM 1341 C C . GLY A 1 176 ? -21.179 13.209 29.480 1.00 97.19 176 GLY A C 1
ATOM 1342 O O . GLY A 1 176 ? -21.304 13.360 30.697 1.00 97.19 176 GLY A O 1
ATOM 1343 N N . GLU A 1 177 ? -21.845 12.260 28.812 1.00 97.88 177 GLU A N 1
ATOM 1344 C CA . GLU A 1 177 ? -22.611 11.196 29.470 1.00 97.88 177 GLU A CA 1
ATOM 1345 C C . GLU A 1 177 ? -21.674 10.256 30.243 1.00 97.88 177 GLU A C 1
ATOM 1347 O O . GLU A 1 177 ? -21.974 9.840 31.363 1.00 97.88 177 GLU A O 1
ATOM 1352 N N . TRP A 1 178 ? -20.504 9.960 29.670 1.00 97.31 178 TRP A N 1
ATOM 1353 C CA . TRP A 1 178 ? -19.460 9.196 30.338 1.00 97.31 178 TRP A CA 1
ATOM 1354 C C . TRP A 1 178 ? -18.670 10.095 31.295 1.00 97.31 178 TRP A C 1
ATOM 1356 O O . TRP A 1 178 ? -17.854 10.925 30.883 1.00 97.31 178 TRP A O 1
ATOM 1366 N N . ARG A 1 179 ? -18.916 9.915 32.593 1.00 97.19 179 ARG A N 1
ATOM 1367 C CA . ARG A 1 179 ? -18.334 10.720 33.672 1.00 97.19 179 ARG A CA 1
ATOM 1368 C C . ARG A 1 179 ? -17.251 9.956 34.423 1.00 97.19 179 ARG A C 1
ATOM 1370 O O . ARG A 1 179 ? -17.283 8.731 34.520 1.00 97.19 179 ARG A O 1
ATOM 1377 N N . GLY A 1 180 ? -16.284 10.699 34.954 1.00 96.44 180 GLY A N 1
ATOM 1378 C CA . GLY A 1 180 ? -15.284 10.168 35.873 1.00 96.44 180 GLY A CA 1
ATOM 1379 C C . GLY A 1 180 ? -15.875 9.855 37.250 1.00 96.44 180 GLY A C 1
ATOM 1380 O O . GLY A 1 180 ? -17.040 10.132 37.529 1.00 96.44 180 GLY A O 1
ATOM 1381 N N . VAL A 1 181 ? -15.041 9.328 38.148 1.00 97.19 181 VAL A N 1
ATOM 1382 C CA . VAL A 1 181 ? -15.447 8.948 39.515 1.00 97.19 181 VAL A CA 1
ATOM 1383 C C . VAL A 1 181 ? -16.020 10.114 40.334 1.00 97.19 181 VAL A C 1
ATOM 1385 O O . VAL A 1 181 ? -16.852 9.902 41.208 1.00 97.19 181 VAL A O 1
ATOM 1388 N N . THR A 1 182 ? -15.622 11.352 40.030 1.00 97.38 182 THR A N 1
ATOM 1389 C CA . THR A 1 182 ? -16.137 12.567 40.683 1.00 97.38 182 THR A CA 1
ATOM 1390 C C . THR A 1 182 ? -17.442 13.078 40.069 1.00 97.38 182 THR A C 1
ATOM 1392 O O . THR A 1 182 ? -17.929 14.128 40.467 1.00 97.38 182 THR A O 1
ATOM 1395 N N . GLY A 1 183 ? -17.989 12.387 39.065 1.00 97.19 183 GLY A N 1
ATOM 1396 C CA . GLY A 1 183 ? -19.140 12.852 38.297 1.00 97.19 183 GLY A CA 1
ATOM 1397 C C . GLY A 1 183 ? -18.800 13.913 37.248 1.00 97.19 183 GLY A C 1
ATOM 1398 O O . GLY A 1 183 ? -19.689 14.332 36.516 1.00 97.19 183 GLY A O 1
ATOM 1399 N N . GLU A 1 184 ? -17.543 14.332 37.114 1.00 97.88 184 GLU A N 1
ATOM 1400 C CA . GLU A 1 184 ? -17.142 15.321 36.109 1.00 97.88 184 GLU A CA 1
ATOM 1401 C C . GLU A 1 184 ? -16.964 14.688 34.716 1.00 97.88 184 GLU A C 1
ATOM 1403 O O . GLU A 1 184 ? -16.527 13.533 34.620 1.00 97.88 184 GLU A O 1
ATOM 1408 N N . PRO A 1 185 ? -17.267 15.412 33.622 1.00 97.88 185 PRO A N 1
ATOM 1409 C CA . PRO A 1 185 ? -16.988 14.945 32.267 1.00 97.88 185 PRO A CA 1
ATOM 1410 C C . PRO A 1 185 ? -15.496 14.676 32.035 1.00 97.88 185 PRO A C 1
ATOM 1412 O O . PRO A 1 185 ? -14.620 15.394 32.529 1.00 97.88 185 PRO A O 1
ATOM 1415 N N . VAL A 1 186 ? -15.191 13.659 31.228 1.00 97.00 186 VAL A N 1
ATOM 1416 C CA . VAL A 1 186 ? -13.812 13.372 30.814 1.00 97.00 186 VAL A CA 1
ATOM 1417 C C . VAL A 1 186 ? -13.337 14.440 29.827 1.00 97.00 186 VAL A C 1
ATOM 1419 O O . VAL A 1 186 ? -13.951 14.664 28.790 1.00 97.00 186 VAL A O 1
ATOM 1422 N N . ARG A 1 187 ? -12.206 15.080 30.139 1.00 96.25 187 ARG A N 1
ATOM 1423 C CA . ARG A 1 187 ? -11.618 16.184 29.349 1.00 96.25 187 ARG A CA 1
ATOM 1424 C C . ARG A 1 187 ? -10.226 15.895 28.793 1.00 96.25 187 ARG A C 1
ATOM 1426 O O . ARG A 1 187 ? -9.689 16.679 28.017 1.00 96.25 187 ARG A O 1
ATOM 1433 N N . THR A 1 188 ? -9.614 14.796 29.216 1.00 97.12 188 THR A N 1
ATOM 1434 C CA . THR A 1 188 ? -8.258 14.424 28.816 1.00 97.12 188 THR A CA 1
ATOM 1435 C C . THR A 1 188 ? -8.215 12.931 28.562 1.00 97.12 188 THR A C 1
ATOM 1437 O O . THR A 1 188 ? -8.666 12.145 29.391 1.00 97.12 188 THR A O 1
ATOM 1440 N N . VAL A 1 189 ? -7.659 12.561 27.413 1.00 96.19 189 VAL A N 1
ATOM 1441 C CA . VAL A 1 189 ? -7.390 11.176 27.034 1.00 96.19 189 VAL A CA 1
ATOM 1442 C C . VAL A 1 189 ? -5.879 11.000 27.020 1.00 96.19 189 VAL A C 1
ATOM 1444 O O . VAL A 1 189 ? -5.176 11.760 26.357 1.00 96.19 189 VAL A O 1
ATOM 1447 N N . VAL A 1 190 ? -5.384 10.011 27.760 1.00 97.62 190 VAL A N 1
ATOM 1448 C CA . VAL A 1 190 ? -3.969 9.628 27.763 1.00 97.62 190 VAL A CA 1
ATOM 1449 C C . VAL A 1 190 ? -3.863 8.282 27.058 1.00 97.62 190 VAL A C 1
ATOM 1451 O O . VAL A 1 190 ? -4.290 7.266 27.599 1.00 97.62 190 VAL A O 1
ATOM 1454 N N . ASN A 1 191 ? -3.332 8.279 25.837 1.00 97.94 191 ASN A N 1
ATOM 1455 C CA . ASN A 1 191 ? -3.060 7.047 25.104 1.00 97.94 191 ASN A CA 1
ATOM 1456 C C . ASN A 1 191 ? -1.668 6.526 25.485 1.00 97.94 191 ASN A C 1
ATOM 1458 O O . ASN A 1 191 ? -0.684 7.237 25.292 1.00 97.94 191 ASN A O 1
ATOM 1462 N N . ILE A 1 192 ? -1.581 5.303 26.007 1.00 97.38 192 ILE A N 1
ATOM 1463 C CA . ILE A 1 192 ? -0.320 4.664 26.410 1.00 97.38 192 ILE A CA 1
ATOM 1464 C C . ILE A 1 192 ? -0.040 3.518 25.433 1.00 97.38 192 ILE A C 1
ATOM 1466 O O . ILE A 1 192 ? -0.832 2.584 25.343 1.00 97.38 192 ILE A O 1
ATOM 1470 N N . GLY A 1 193 ? 1.070 3.604 24.699 1.00 95.69 193 GLY A N 1
ATOM 1471 C CA . GLY A 1 193 ? 1.505 2.611 23.713 1.00 95.69 193 GLY A CA 1
ATOM 1472 C C . GLY A 1 193 ? 3.028 2.595 23.566 1.00 95.69 193 GLY A C 1
ATOM 1473 O O . GLY A 1 193 ? 3.699 3.494 24.077 1.00 95.69 193 GLY A O 1
ATOM 1474 N N . ILE A 1 194 ? 3.546 1.565 22.894 1.00 92.06 194 ILE A N 1
ATOM 1475 C CA . ILE A 1 194 ? 4.966 1.359 22.573 1.00 92.06 194 ILE A CA 1
ATOM 1476 C C . ILE A 1 194 ? 5.161 1.266 21.062 1.00 92.06 194 ILE A C 1
ATOM 1478 O O . ILE A 1 194 ? 4.243 0.730 20.397 1.00 92.06 194 ILE A O 1
#

Foldseek 3Di:
DDDDDDDDDDDDDDDDDDDDDDDDDPPPPDDDDPDDFPPDPFDDLCPDPLNVVLVVCVVPDDFDLVVVCVVCVCLQVVQWDDDPPDIDGPSSDSDDPVNVVSVVVSCVRRPVVSVVVNLCLQGQPVVVVSGRNDPVLLPQDPPDPPFRADPNDRSNVVSVVVVVVVVVVVVCLVVQVDADPVSGRDDDDDDDDD

pLDDT: mean 84.5, std 24.0, range [27.36, 98.69]

Mean predicted aligned error: 11.1 Å